Protein AF-0000000071206004 (afdb_homodimer)

Foldseek 3Di:
DLPAPPQLAEEAEDAQQCCVVCLLVVLVVVLVQLLDPVCLSSLHEYEYEQEPPVDPNGDDQVRSQVSSLQSNQVVQVVVQVVVVVPDDPPPRSGGFDPPDRGHQVRSPPRHYYYDYWYQPQPDPGDTGCVVVVVVVVVSD/DLPAPPQLAEEAEDAQQCCVVCLLVVLVVVLVQLLDPVCLSSLHEYEYEQEPPVDPNGDDQVVSQVSSLQSNQVVQVVVQVVVVVPDDDPPRSGGFDPPDRGHQVRSPPRHYYYDYWYQVAPPPGDTGCVVVVVVVVVSD

Secondary structure (DSSP, 8-state):
-----SEEEEEEEEETTTHHHHHHHHHHHHHHHHT-HHHHHHT--EEEEEE-TTSTTPPPHHHHHHHHHHHHHHHHHHHHHHHHHS-S-------S-TTS---GGGGTTS-EEEEE-BSS--TT---B-HHHHHHHHHH-/-----SEEEEEEEEETTTHHHHHHHHHHHHHHHHT-HHHHHHT--EEEEEE-TTSTTPPPHHHHHHHHHHHHHHHHHHHHHHHHHS-S-------S-TTS---GGGGTTS-EEEEE-BSS--TTS--B-HHHHHHHHHH-

Organism: Exaiptasia diaphana (NCBI:txid2652724)

InterPro domains:
  IPR019009 Signal recognition particle receptor, beta subunit [PF09439] (4-108)
  IPR027417 P-loop containing nucleoside triphosphate hydrolase [G3DSA:3.40.50.300] (2-140)
  IPR027417 P-loop containing nucleoside triphosphate hydrolase [SSF52540] (8-136)

Sequence (280 aa):
MITRLALTAVIFVVDSVNFPREIKDVAEQMYDILISKTITQAAVPILVACNKQDMTTAKSARVIKTQLEKEINTQRITRSAALQGTDGSSSDVFVGKKGKDFEFSHVNPVKVEFVECSCKGESEDRPDVKAVLDWLERIDMITRLALTAVIFVVDSVNFPREIKDVAEQMYDILISKTITQAAVPILVACNKQDMTTAKSARVIKTQLEKEINTQRITRSAALQGTDGSSSDVFVGKKGKDFEFSHVNPVKVEFVECSCKGESEDRPDVKAVLDWLERID

Nearest PDB structures (foldseek):
  2fh5-assembly1_B  TM=9.181E-01  e=6.477E-12  Mus musculus
  6frk-assembly1_v  TM=9.256E-01  e=1.140E-10  Oryctolagus cuniculus
  7obq-assembly1_v  TM=7.994E-01  e=4.884E-11  Oryctolagus cuniculus
  5ck5-assembly1_A  TM=7.843E-01  e=1.271E-06  Thermochaetoides thermophila DSM 1495
  6vbv-assembly1_3  TM=7.474E-01  e=6.923E-03  Bos taurus

Solvent-accessible surface area (backbone atoms only — not comparable to full-atom values): 15136 Å² total; per-residue (Å²): 125,83,65,68,54,16,48,51,30,40,34,40,32,30,34,22,62,51,27,82,83,27,45,65,62,45,27,50,55,50,50,57,52,62,56,32,60,70,40,48,76,42,35,37,35,36,38,39,38,28,23,45,58,79,43,87,74,28,53,49,43,69,55,50,51,52,52,41,28,55,47,38,40,52,47,53,54,55,53,51,51,55,49,66,72,42,81,89,75,68,79,76,82,70,77,48,49,87,97,51,83,47,45,69,79,47,42,63,72,25,47,72,48,71,37,60,23,16,55,58,33,51,97,93,41,70,58,40,52,62,56,59,50,56,50,47,36,66,71,100,126,83,66,68,51,17,49,52,29,39,35,40,32,29,33,22,61,50,27,85,84,26,46,66,62,46,28,51,55,50,50,59,52,63,56,32,61,70,40,47,75,42,34,38,34,35,38,39,38,29,24,44,58,78,42,89,72,30,52,51,44,68,55,51,50,53,52,41,28,54,45,38,42,51,48,52,54,56,51,51,52,55,48,66,72,42,84,90,76,68,80,76,83,70,76,47,50,88,98,49,83,46,44,70,79,47,42,65,72,24,46,70,46,72,36,60,24,16,55,65,23,52,99,91,41,70,58,40,51,60,55,58,52,55,49,48,39,66,72,99

pLDDT: mean 87.01, std 15.09, range [31.48, 98.75]

Radius of gyration: 18.73 Å; Cα contacts (8 Å, |Δi|>4): 480; chains: 2; bounding box: 59×44×47 Å

Structure (mmCIF, N/CA/C/O backbone):
data_AF-0000000071206004-model_v1
#
loop_
_entity.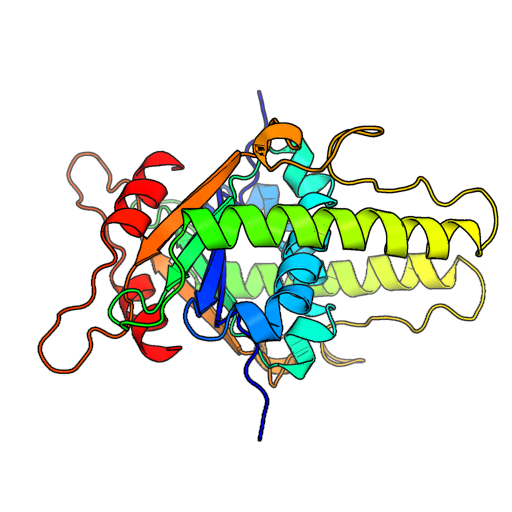id
_entity.type
_entity.pdbx_description
1 polymer 'Signal recognition particle receptor subunit beta'
#
loop_
_atom_site.group_PDB
_atom_site.id
_atom_site.type_symbol
_atom_site.label_atom_id
_atom_site.label_alt_id
_atom_site.label_comp_id
_atom_site.label_asym_id
_atom_site.label_entity_id
_atom_site.label_seq_id
_atom_site.pdbx_PDB_ins_code
_atom_site.Cartn_x
_atom_site.Cartn_y
_atom_site.Cartn_z
_atom_site.occupancy
_atom_site.B_iso_or_equiv
_atom_site.auth_seq_id
_atom_site.auth_comp_id
_atom_site.auth_asym_id
_atom_site.auth_atom_id
_atom_site.pdbx_PDB_model_num
ATOM 1 N N . MET A 1 1 ? 9.773 1.823 23.594 1 31.48 1 MET A N 1
ATOM 2 C CA . MET A 1 1 ? 8.609 2.588 23.156 1 31.48 1 MET A CA 1
ATOM 3 C C . MET A 1 1 ? 8.438 2.494 21.641 1 31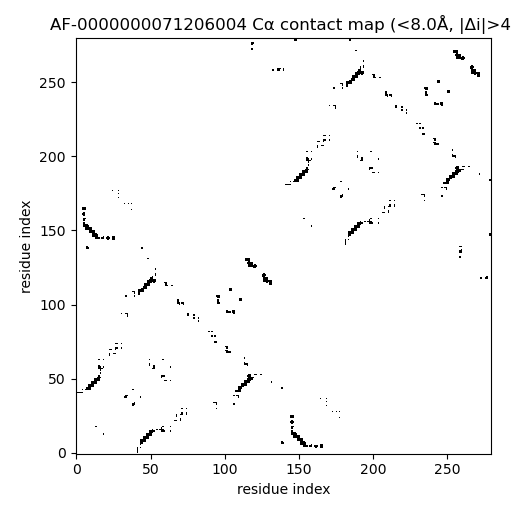.48 1 MET A C 1
ATOM 5 O O . MET A 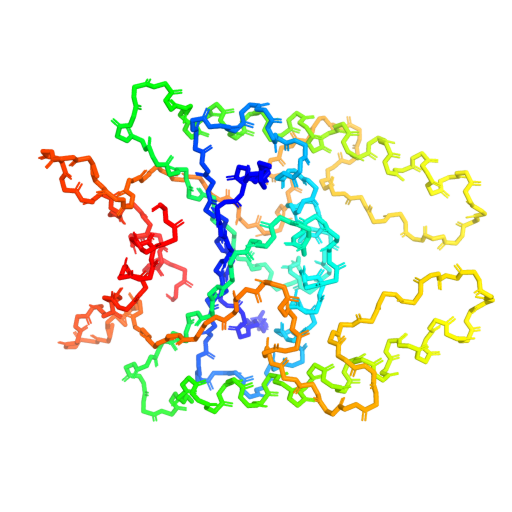1 1 ? 9.336 2.875 20.891 1 31.48 1 MET A O 1
ATOM 9 N N . ILE A 1 2 ? 8.055 1.359 21.094 1 45.75 2 ILE A N 1
ATOM 10 C CA . ILE A 1 2 ? 8.094 1.012 19.672 1 45.75 2 ILE A CA 1
ATOM 11 C C . ILE A 1 2 ? 7.531 2.162 18.844 1 45.75 2 ILE A C 1
ATOM 13 O O . ILE A 1 2 ? 6.379 2.562 19.031 1 45.75 2 ILE A O 1
ATOM 17 N N . THR A 1 3 ? 8.508 3.107 18.562 1 54.25 3 THR A N 1
ATOM 18 C CA . THR A 1 3 ? 8.141 4.328 17.859 1 54.25 3 THR A CA 1
ATOM 19 C C . THR A 1 3 ? 7.277 4.012 16.641 1 54.25 3 THR A C 1
ATOM 21 O O . THR A 1 3 ? 7.645 3.166 15.82 1 54.25 3 THR A O 1
ATOM 24 N N . ARG A 1 4 ? 6.004 4.105 16.812 1 65.75 4 ARG A N 1
ATOM 25 C CA . ARG A 1 4 ? 5.078 3.852 15.711 1 65.75 4 ARG A CA 1
ATOM 26 C C . ARG A 1 4 ? 5.27 4.867 14.586 1 65.75 4 ARG A C 1
ATOM 28 O O . ARG A 1 4 ? 5.387 6.066 14.844 1 65.75 4 ARG A O 1
ATOM 35 N N . LEU A 1 5 ? 5.723 4.434 13.469 1 82.31 5 LEU A N 1
ATOM 36 C CA . LEU A 1 5 ? 5.797 5.25 12.258 1 82.31 5 LEU A CA 1
ATOM 37 C C . LEU A 1 5 ? 4.461 5.93 11.977 1 82.31 5 LEU A C 1
ATOM 39 O O . LEU A 1 5 ? 3.418 5.484 12.461 1 82.31 5 LEU A O 1
ATOM 43 N N . ALA A 1 6 ? 4.566 7.094 11.477 1 91 6 ALA A N 1
ATOM 44 C CA . ALA A 1 6 ? 3.346 7.766 11.039 1 91 6 ALA A CA 1
ATOM 45 C C . ALA A 1 6 ? 2.615 6.949 9.977 1 91 6 ALA A C 1
ATOM 47 O O . ALA A 1 6 ? 1.411 7.117 9.773 1 91 6 ALA A O 1
ATOM 48 N N . LEU A 1 7 ? 3.377 6.164 9.266 1 93.56 7 LEU A N 1
ATOM 49 C CA . LEU A 1 7 ? 2.707 5.227 8.375 1 93.56 7 LEU A CA 1
ATOM 50 C C . LEU A 1 7 ? 1.97 4.152 9.164 1 93.56 7 LEU A C 1
ATOM 52 O O . LEU A 1 7 ? 2.586 3.205 9.664 1 93.56 7 LEU A O 1
ATOM 56 N N . THR A 1 8 ? 0.673 4.293 9.211 1 93.62 8 THR A N 1
ATOM 57 C CA . THR A 1 8 ? -0.154 3.443 10.062 1 93.62 8 THR A CA 1
ATOM 58 C C . THR A 1 8 ? -0.339 2.064 9.438 1 93.62 8 THR A C 1
ATOM 60 O O . THR A 1 8 ? -0.371 1.055 10.141 1 93.62 8 THR A O 1
ATOM 63 N N . ALA A 1 9 ? -0.481 2.037 8.125 1 96.5 9 ALA A N 1
ATOM 64 C CA . ALA A 1 9 ? -0.709 0.771 7.438 1 96.5 9 ALA A CA 1
ATOM 65 C C . ALA A 1 9 ? -0.546 0.93 5.93 1 96.5 9 ALA A C 1
ATOM 67 O O . ALA A 1 9 ? -0.552 2.049 5.414 1 96.5 9 ALA A O 1
ATOM 68 N N . VAL A 1 10 ? -0.369 -0.16 5.242 1 97.12 10 VAL A N 1
ATOM 69 C CA . VAL A 1 10 ? -0.403 -0.244 3.787 1 97.12 10 VAL A CA 1
ATOM 70 C C . VAL A 1 10 ? -1.471 -1.245 3.352 1 97.12 10 VAL A C 1
ATOM 72 O O . VAL A 1 10 ? -1.594 -2.324 3.938 1 97.12 10 VAL A O 1
ATOM 75 N N . ILE A 1 11 ? -2.221 -0.872 2.352 1 98 11 ILE A N 1
ATOM 76 C CA . ILE A 1 11 ? -3.25 -1.763 1.825 1 98 11 ILE A CA 1
ATOM 77 C C . ILE A 1 11 ? -3.004 -2.016 0.34 1 98 11 ILE A C 1
ATOM 79 O O . ILE A 1 11 ? -2.863 -1.073 -0.442 1 98 11 ILE A O 1
ATOM 83 N N . PHE A 1 12 ? -2.939 -3.236 -0.057 1 97.88 12 PHE A N 1
ATOM 84 C CA . PHE A 1 12 ? -2.949 -3.658 -1.453 1 97.88 12 PHE A CA 1
ATOM 85 C C . PHE A 1 12 ? -4.348 -4.082 -1.881 1 97.88 12 PHE A C 1
ATOM 87 O O . PHE A 1 12 ? -4.918 -5.023 -1.323 1 97.88 12 PHE A O 1
ATOM 94 N N . VAL A 1 13 ? -4.875 -3.373 -2.809 1 97.38 13 VAL A N 1
ATOM 95 C CA . VAL A 1 13 ? -6.152 -3.779 -3.385 1 97.38 13 VAL A CA 1
ATOM 96 C C . VAL A 1 13 ? -5.91 -4.629 -4.629 1 97.38 13 VAL A C 1
ATOM 98 O O . VAL A 1 13 ? -5.34 -4.152 -5.613 1 97.38 13 VAL A O 1
ATOM 101 N N . VAL A 1 14 ? -6.367 -5.824 -4.613 1 97.44 14 VAL A N 1
ATOM 102 C CA . VAL A 1 14 ? -6.039 -6.758 -5.684 1 97.44 14 VAL A CA 1
ATOM 103 C C . VAL A 1 14 ? -7.312 -7.18 -6.41 1 97.44 14 VAL A C 1
ATOM 105 O O . VAL A 1 14 ? -8.344 -7.414 -5.777 1 97.44 14 VAL A O 1
ATOM 108 N N . ASP A 1 15 ? -7.242 -7.273 -7.684 1 96.12 15 ASP A N 1
ATOM 109 C CA . ASP A 1 15 ? -8.297 -7.824 -8.523 1 96.12 15 ASP A CA 1
ATOM 110 C C . ASP A 1 15 ? -8.312 -9.352 -8.461 1 96.12 15 ASP A C 1
ATOM 112 O O . ASP A 1 15 ? -7.496 -10.016 -9.102 1 96.12 15 ASP A O 1
ATOM 116 N N . SER A 1 16 ? -9.242 -9.867 -7.742 1 96.69 16 SER A N 1
ATOM 117 C CA . SER A 1 16 ? -9.258 -11.297 -7.477 1 96.69 16 SER A CA 1
ATOM 118 C C . SER A 1 16 ? -9.586 -12.094 -8.734 1 96.69 16 SER A C 1
ATOM 120 O O . SER A 1 16 ? -9.375 -13.305 -8.789 1 96.69 16 SER A O 1
ATOM 122 N N . VAL A 1 17 ? -10.172 -11.484 -9.734 1 94.94 17 VAL A N 1
ATOM 123 C CA . VAL A 1 17 ? -10.562 -12.156 -10.969 1 94.94 17 VAL A CA 1
ATOM 124 C C . VAL A 1 17 ? -9.352 -12.32 -11.883 1 94.94 17 VAL A C 1
ATOM 126 O O . VAL A 1 17 ? -9.102 -13.406 -12.414 1 94.94 17 VAL A O 1
ATOM 129 N N . ASN A 1 18 ? -8.508 -11.336 -11.977 1 94 18 ASN A N 1
ATOM 130 C CA . ASN A 1 18 ? -7.367 -11.336 -12.883 1 94 18 ASN A CA 1
ATOM 131 C C . ASN A 1 18 ? -6.074 -11.695 -12.156 1 94 18 ASN A C 1
ATOM 133 O O . ASN A 1 18 ? -5.012 -11.789 -12.773 1 94 18 ASN A O 1
ATOM 137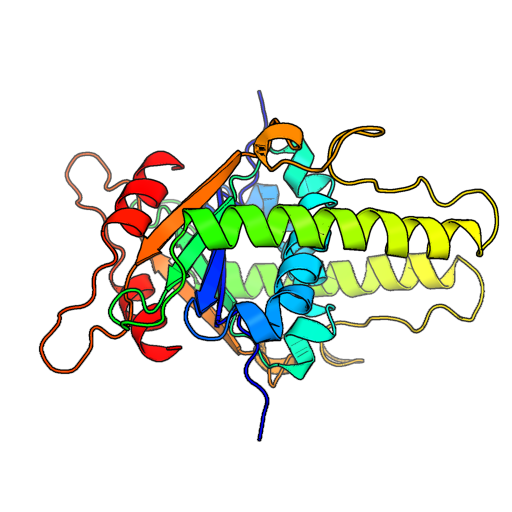 N N . PHE A 1 19 ? -6.125 -12.047 -10.961 1 95.5 19 PHE A N 1
ATOM 138 C CA . PHE A 1 19 ? -4.988 -12.281 -10.07 1 95.5 19 PHE A CA 1
ATOM 139 C C . PHE A 1 19 ? -4.086 -13.375 -10.633 1 95.5 19 PHE A C 1
ATOM 141 O O . PHE A 1 19 ? -2.865 -13.203 -10.688 1 95.5 19 PHE A O 1
ATOM 148 N N . PRO A 1 20 ? -4.617 -14.43 -11.133 1 92.88 20 PRO A N 1
ATOM 149 C CA . PRO A 1 20 ? -3.742 -15.516 -11.594 1 92.88 20 PRO A CA 1
ATOM 150 C C . PRO A 1 20 ? -2.828 -15.086 -12.742 1 92.88 20 PRO A C 1
ATOM 152 O O . PRO A 1 20 ? -1.699 -15.57 -12.844 1 92.88 20 PRO A O 1
ATOM 155 N N . ARG A 1 21 ? -3.213 -14.219 -13.484 1 91.31 21 ARG A N 1
ATOM 156 C CA . ARG A 1 21 ? -2.447 -13.797 -14.648 1 91.31 21 ARG A CA 1
ATOM 157 C C . ARG A 1 21 ? -1.341 -12.828 -14.258 1 91.31 21 ARG A C 1
ATOM 159 O O . ARG A 1 21 ? -0.35 -12.68 -14.977 1 91.31 21 ARG A O 1
ATOM 166 N N . GLU A 1 22 ? -1.521 -12.242 -13.102 1 92.75 22 GLU A N 1
ATOM 167 C CA . GLU A 1 22 ? -0.626 -11.141 -12.773 1 92.75 22 GLU A CA 1
ATOM 168 C C . GLU A 1 22 ? -0.008 -11.32 -11.391 1 92.75 22 GLU A C 1
ATOM 170 O O . GLU A 1 22 ? 0.403 -10.352 -10.75 1 92.75 22 GLU A O 1
ATOM 175 N N . ILE A 1 23 ? 0.027 -12.477 -10.93 1 95.06 23 ILE A N 1
ATOM 176 C CA . ILE A 1 23 ? 0.468 -12.805 -9.578 1 95.06 23 ILE A CA 1
ATOM 177 C C . ILE A 1 23 ? 1.929 -12.398 -9.398 1 95.06 23 ILE A C 1
ATOM 179 O O . ILE A 1 23 ? 2.324 -11.938 -8.328 1 95.06 23 ILE A O 1
ATOM 183 N N . LYS A 1 24 ? 2.738 -12.539 -10.422 1 93.19 24 LYS A N 1
ATOM 184 C CA . LYS A 1 24 ? 4.16 -12.219 -10.328 1 93.19 24 LYS A CA 1
ATOM 185 C C . LYS A 1 24 ? 4.375 -10.75 -10 1 93.19 24 LYS A C 1
ATOM 187 O O . LYS A 1 24 ? 5.176 -10.414 -9.125 1 93.19 24 LYS A O 1
ATOM 192 N N . ASP A 1 25 ? 3.654 -9.961 -10.641 1 92.38 25 ASP A N 1
ATOM 193 C CA . ASP A 1 25 ? 3.793 -8.516 -10.445 1 92.38 25 ASP A CA 1
ATOM 194 C C . ASP A 1 25 ? 3.373 -8.109 -9.039 1 92.38 25 ASP A C 1
ATOM 196 O O . ASP A 1 25 ? 4.039 -7.297 -8.398 1 92.38 25 ASP A O 1
ATOM 200 N N . VAL A 1 26 ? 2.24 -8.664 -8.531 1 94.81 26 VAL A N 1
ATOM 201 C CA . VAL A 1 26 ? 1.763 -8.359 -7.188 1 94.81 26 VAL A CA 1
ATOM 202 C C . VAL A 1 26 ? 2.783 -8.836 -6.156 1 94.81 26 VAL A C 1
ATOM 204 O O . VAL A 1 26 ? 3.111 -8.109 -5.219 1 94.81 26 VAL A O 1
ATOM 207 N N . ALA A 1 27 ? 3.324 -10.023 -6.387 1 95.06 27 ALA A N 1
ATOM 208 C CA . ALA A 1 27 ? 4.316 -10.594 -5.48 1 95.06 27 ALA A CA 1
ATOM 209 C C . ALA A 1 27 ? 5.578 -9.727 -5.434 1 95.06 27 ALA A C 1
ATOM 211 O O . ALA A 1 27 ? 6.172 -9.547 -4.371 1 95.06 27 ALA A O 1
ATOM 212 N N . GLU A 1 28 ? 5.949 -9.211 -6.523 1 91.31 28 GLU A N 1
ATOM 213 C CA . GLU A 1 28 ? 7.125 -8.352 -6.602 1 91.31 28 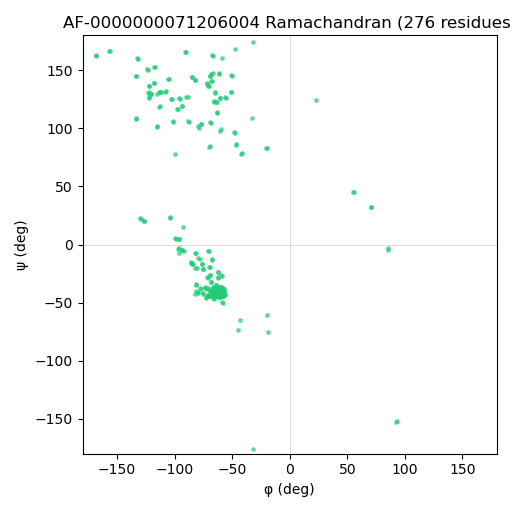GLU A CA 1
ATOM 214 C C . GLU A 1 28 ? 6.938 -7.09 -5.766 1 91.31 28 GLU A C 1
ATOM 216 O O . GLU A 1 28 ? 7.84 -6.691 -5.023 1 91.31 28 GLU A O 1
ATOM 221 N N . GLN A 1 29 ? 5.793 -6.527 -5.895 1 91.94 29 GLN A N 1
ATOM 222 C CA . GLN A 1 29 ? 5.516 -5.316 -5.129 1 91.94 29 GLN A CA 1
ATOM 223 C C . GLN A 1 29 ? 5.461 -5.613 -3.635 1 91.94 29 GLN A C 1
ATOM 225 O O . GLN A 1 29 ? 5.957 -4.828 -2.822 1 91.94 29 GLN A O 1
ATOM 230 N N . MET A 1 30 ? 4.883 -6.707 -3.311 1 93.56 30 MET A N 1
ATOM 231 C CA . MET A 1 30 ? 4.809 -7.102 -1.907 1 93.56 30 MET A CA 1
ATOM 232 C C . MET A 1 30 ? 6.195 -7.414 -1.354 1 93.56 30 MET A C 1
ATOM 234 O O . MET A 1 30 ? 6.516 -7.039 -0.226 1 93.56 30 MET A O 1
ATOM 238 N N . TYR A 1 31 ? 7 -8.078 -2.178 1 91.31 31 TYR A N 1
ATOM 239 C CA . TYR A 1 31 ? 8.375 -8.375 -1.785 1 91.31 31 TYR A CA 1
ATOM 240 C C . TYR A 1 31 ? 9.133 -7.094 -1.464 1 91.31 31 TYR A C 1
ATOM 242 O O . TYR A 1 31 ? 9.812 -7.008 -0.438 1 91.31 31 TYR A O 1
ATOM 250 N N . ASP A 1 32 ? 8.984 -6.133 -2.252 1 89.5 32 ASP A N 1
ATOM 251 C CA . ASP A 1 32 ? 9.688 -4.863 -2.1 1 89.5 32 ASP A CA 1
ATOM 252 C C . ASP A 1 32 ? 9.297 -4.172 -0.796 1 89.5 32 ASP A C 1
ATOM 254 O O . ASP A 1 32 ? 10.133 -3.539 -0.148 1 89.5 32 ASP A O 1
ATOM 258 N N . ILE A 1 33 ? 8.039 -4.262 -0.443 1 90.25 33 ILE A N 1
ATOM 259 C CA . ILE A 1 33 ? 7.578 -3.623 0.786 1 90.25 33 ILE A CA 1
ATOM 260 C C . ILE A 1 33 ? 8.078 -4.414 1.995 1 90.25 33 ILE A C 1
ATOM 262 O O . ILE A 1 33 ? 8.484 -3.826 3 1 90.25 33 ILE A O 1
ATOM 266 N N . LEU A 1 34 ? 8.102 -5.668 1.859 1 91.19 34 LEU A N 1
ATOM 267 C CA . LEU A 1 34 ? 8.422 -6.531 2.99 1 91.19 34 LEU A CA 1
ATOM 268 C C . LEU A 1 34 ? 9.922 -6.504 3.287 1 91.19 34 LEU A C 1
ATOM 270 O O . LEU A 1 34 ? 10.344 -6.836 4.398 1 91.19 34 LEU A O 1
ATOM 274 N N . ILE A 1 35 ? 10.719 -6.125 2.328 1 86.25 35 ILE A N 1
ATOM 275 C CA . ILE A 1 35 ? 12.156 -6.102 2.559 1 86.25 35 ILE A CA 1
ATOM 276 C C . ILE A 1 35 ? 12.555 -4.773 3.193 1 86.25 35 ILE A C 1
ATOM 278 O O . ILE A 1 35 ? 13.68 -4.621 3.67 1 86.25 35 ILE A O 1
ATOM 282 N N . SER A 1 36 ? 11.68 -3.84 3.127 1 85.62 36 SER A N 1
ATOM 283 C CA . SER A 1 36 ? 11.969 -2.52 3.676 1 85.62 36 SER A CA 1
ATOM 284 C C . SER A 1 36 ? 12.25 -2.594 5.176 1 85.62 36 SER A C 1
ATOM 286 O O . SER A 1 36 ? 11.391 -3.031 5.949 1 85.62 36 SER A O 1
ATOM 288 N N . LYS A 1 37 ? 13.344 -2.084 5.574 1 84 37 LYS A N 1
ATOM 289 C CA . LYS A 1 37 ? 13.719 -2.094 6.988 1 84 37 LYS A CA 1
ATOM 290 C C . LYS A 1 37 ? 12.789 -1.208 7.809 1 84 37 LYS A C 1
ATOM 292 O O . LYS A 1 37 ? 12.461 -1.535 8.953 1 84 37 LYS A O 1
ATOM 297 N N . THR A 1 38 ? 12.438 -0.171 7.188 1 87 38 THR A N 1
ATOM 298 C CA . THR A 1 38 ? 11.547 0.757 7.867 1 87 38 THR A CA 1
ATOM 299 C C . THR A 1 38 ? 10.219 0.083 8.203 1 87 38 THR A C 1
ATOM 301 O O . THR A 1 38 ? 9.719 0.207 9.32 1 87 38 THR A O 1
ATOM 304 N N . ILE A 1 39 ? 9.688 -0.713 7.297 1 89.94 39 ILE A N 1
ATOM 305 C CA . ILE A 1 39 ? 8.422 -1.411 7.473 1 89.94 39 ILE A CA 1
ATOM 306 C C . ILE A 1 39 ? 8.57 -2.496 8.531 1 89.94 39 ILE A C 1
ATOM 308 O O . ILE A 1 39 ? 7.719 -2.631 9.414 1 89.94 39 ILE A O 1
ATOM 312 N N . THR A 1 40 ? 9.648 -3.195 8.453 1 89.12 40 THR A N 1
ATOM 313 C CA . THR A 1 40 ? 9.859 -4.328 9.352 1 89.12 40 THR A CA 1
ATOM 314 C C . THR A 1 40 ? 10.125 -3.852 10.773 1 89.12 40 THR A C 1
ATOM 316 O O . THR A 1 40 ? 9.586 -4.406 11.734 1 89.12 40 THR A O 1
ATOM 319 N N . GLN A 1 41 ? 10.938 -2.844 10.914 1 87.94 41 GLN A N 1
ATOM 320 C CA . GLN A 1 41 ? 11.32 -2.363 12.234 1 87.94 41 GLN A CA 1
ATOM 321 C C . GLN A 1 41 ? 10.133 -1.71 12.945 1 87.94 41 GLN A C 1
ATOM 323 O O . GLN A 1 41 ? 9.984 -1.843 14.164 1 87.94 41 GLN A O 1
ATOM 328 N N . ALA A 1 42 ? 9.273 -1.113 12.211 1 89.75 42 ALA A N 1
ATOM 329 C CA . ALA A 1 42 ? 8.125 -0.428 12.805 1 89.75 42 ALA A CA 1
ATOM 330 C C . ALA A 1 42 ? 6.906 -1.345 12.859 1 89.75 42 ALA A C 1
ATOM 332 O O . ALA A 1 42 ? 5.855 -0.96 13.383 1 89.75 42 ALA A O 1
ATOM 333 N N . ALA A 1 43 ? 7.012 -2.523 12.305 1 92.94 43 ALA A N 1
ATOM 334 C CA . ALA A 1 43 ? 5.934 -3.51 12.289 1 92.94 43 ALA A CA 1
ATOM 335 C C . ALA A 1 43 ? 4.664 -2.926 11.672 1 92.94 43 ALA A C 1
ATOM 337 O O . ALA A 1 43 ? 3.582 -3.027 12.258 1 92.94 43 ALA A O 1
ATOM 338 N N . VAL A 1 44 ? 4.812 -2.244 10.57 1 94.62 44 VAL A N 1
ATOM 339 C CA . VAL A 1 44 ? 3.668 -1.649 9.891 1 94.62 44 VAL A CA 1
ATOM 340 C C . VAL A 1 44 ? 2.744 -2.75 9.367 1 94.62 44 VAL A C 1
ATOM 342 O O . VAL A 1 44 ? 3.17 -3.611 8.594 1 94.62 44 VAL A O 1
ATOM 345 N N . PRO A 1 45 ? 1.513 -2.723 9.758 1 96.75 45 PRO A N 1
ATOM 346 C CA . PRO A 1 45 ? 0.585 -3.75 9.281 1 96.75 45 PRO A CA 1
ATOM 347 C C . PRO A 1 45 ? 0.262 -3.609 7.797 1 96.75 45 PRO A C 1
ATOM 349 O O . PRO A 1 45 ? 0.15 -2.488 7.289 1 96.75 45 PRO A O 1
ATOM 352 N N . ILE A 1 46 ? 0.077 -4.734 7.109 1 97.62 46 ILE A N 1
ATOM 353 C CA . ILE A 1 46 ? -0.249 -4.77 5.688 1 97.62 46 ILE A CA 1
ATOM 354 C C . ILE A 1 46 ? -1.557 -5.531 5.477 1 97.62 46 ILE A C 1
ATOM 356 O O . ILE A 1 46 ? -1.771 -6.586 6.078 1 97.62 46 ILE A O 1
ATOM 360 N N . LEU A 1 47 ? -2.451 -4.953 4.746 1 98.38 47 LEU A N 1
ATOM 361 C CA . LEU A 1 47 ? -3.699 -5.613 4.383 1 98.38 47 LEU A CA 1
ATOM 362 C C . LEU A 1 47 ? -3.748 -5.898 2.885 1 98.38 47 LEU A C 1
ATOM 364 O O . LEU A 1 47 ? -3.389 -5.039 2.074 1 98.38 47 LEU A O 1
ATOM 368 N N . VAL A 1 48 ? -4.07 -7.062 2.512 1 98.62 48 VAL A N 1
ATOM 369 C CA . VAL A 1 48 ? -4.414 -7.398 1.134 1 98.62 48 VAL A CA 1
ATOM 370 C C . VAL A 1 48 ? -5.93 -7.496 0.989 1 98.62 48 VAL A C 1
ATOM 372 O O . VAL A 1 48 ? -6.551 -8.422 1.511 1 98.62 48 VAL A O 1
ATOM 375 N N . ALA A 1 49 ? -6.516 -6.484 0.366 1 98.19 49 ALA A N 1
ATOM 376 C CA . ALA A 1 49 ? -7.945 -6.473 0.084 1 98.19 49 ALA A CA 1
ATOM 377 C C . ALA A 1 49 ? -8.25 -7.164 -1.243 1 98.19 49 ALA A C 1
ATOM 379 O O . ALA A 1 49 ? -7.961 -6.621 -2.312 1 98.19 49 ALA A O 1
ATOM 380 N N . CYS A 1 50 ? -8.773 -8.328 -1.162 1 98.12 50 CYS A N 1
ATOM 381 C CA . CYS A 1 50 ? -9.141 -9.094 -2.35 1 98.12 50 CYS A CA 1
ATOM 382 C C . CYS A 1 50 ? -10.461 -8.609 -2.924 1 98.12 50 CYS A C 1
ATOM 384 O O . CYS A 1 50 ? -11.531 -9.016 -2.465 1 98.12 50 CYS A O 1
ATOM 386 N N . ASN A 1 51 ? -10.359 -7.832 -3.945 1 96.25 51 ASN A N 1
ATOM 387 C CA . ASN A 1 51 ? -11.5 -7.105 -4.5 1 96.25 51 ASN A CA 1
ATOM 388 C C . ASN A 1 51 ? -12.219 -7.922 -5.57 1 96.25 51 ASN A C 1
ATOM 390 O O . ASN A 1 51 ? -11.727 -8.969 -6 1 96.25 51 ASN A O 1
ATOM 394 N N . LYS A 1 52 ? -13.406 -7.52 -5.938 1 95.19 52 LYS A N 1
ATOM 395 C CA . LYS A 1 52 ? -14.281 -8.07 -6.969 1 95.19 52 LYS A CA 1
ATOM 396 C C . LYS A 1 52 ? -14.844 -9.422 -6.547 1 95.19 52 LYS A C 1
ATOM 398 O O . LYS A 1 52 ? -15.008 -10.32 -7.379 1 95.19 52 LYS A O 1
ATOM 403 N N . GLN A 1 53 ? -15.039 -9.562 -5.266 1 94.81 53 GLN A N 1
ATOM 404 C CA . GLN A 1 53 ? -15.547 -10.828 -4.73 1 94.81 53 GLN A CA 1
ATOM 405 C C . GLN A 1 53 ? -17.016 -11.031 -5.102 1 94.81 53 GLN A C 1
ATOM 407 O O . GLN A 1 53 ? -17.578 -12.102 -4.871 1 94.81 53 GLN A O 1
ATOM 412 N N . ASP A 1 54 ? -17.578 -10.023 -5.711 1 92.81 54 ASP A N 1
ATOM 413 C CA . ASP A 1 54 ? -18.938 -10.148 -6.242 1 92.81 54 ASP A CA 1
ATOM 414 C C . ASP A 1 54 ? -18.938 -10.961 -7.539 1 92.81 54 ASP A C 1
ATOM 416 O O . ASP A 1 54 ? -19.984 -11.406 -7.992 1 92.81 54 ASP A O 1
ATOM 420 N N . MET A 1 55 ? -17.766 -11.102 -8.125 1 93 55 MET A N 1
ATOM 421 C CA . MET A 1 55 ? -17.641 -11.852 -9.367 1 93 55 MET A CA 1
ATOM 422 C C . MET A 1 55 ? -17.484 -13.344 -9.094 1 93 55 MET A C 1
ATOM 424 O O . MET A 1 55 ? -16.781 -13.742 -8.164 1 93 55 MET A O 1
ATOM 428 N N . THR A 1 56 ? -18.016 -14.156 -9.891 1 94.06 56 THR A N 1
ATOM 429 C CA . THR A 1 56 ? -18.094 -15.594 -9.672 1 94.06 56 THR A CA 1
ATOM 430 C C . THR A 1 56 ? -16.703 -16.234 -9.844 1 94.06 56 THR A C 1
ATOM 432 O O . THR A 1 56 ? -16.406 -17.234 -9.195 1 94.06 56 THR A O 1
ATOM 435 N N . THR A 1 57 ? -15.828 -15.734 -10.594 1 95.25 57 THR A N 1
ATOM 436 C CA . THR A 1 57 ? -14.531 -16.344 -10.883 1 95.25 57 THR A CA 1
ATOM 437 C C . THR A 1 57 ? -13.453 -15.773 -9.961 1 95.25 57 THR A C 1
ATOM 439 O O . THR A 1 57 ? -12.273 -16.125 -10.086 1 95.25 57 THR A O 1
ATOM 442 N N . ALA A 1 58 ? -13.93 -14.938 -9.047 1 96.25 58 ALA A N 1
ATOM 443 C CA . ALA A 1 58 ? -12.977 -14.328 -8.125 1 96.25 58 ALA A CA 1
ATOM 444 C C . ALA A 1 58 ? -12.32 -15.375 -7.23 1 96.25 58 ALA A C 1
ATOM 446 O O . ALA A 1 58 ? -13.008 -16.234 -6.672 1 96.25 58 ALA A O 1
ATOM 447 N N . LYS A 1 59 ? -10.984 -15.312 -7.156 1 97.69 59 LYS A N 1
ATOM 448 C CA . LYS A 1 59 ? -10.273 -16.188 -6.223 1 97.69 59 LYS A CA 1
ATOM 449 C C . LYS A 1 59 ? -10.492 -15.742 -4.781 1 97.69 59 LYS A C 1
ATOM 451 O O . LYS A 1 59 ? -10.547 -14.539 -4.492 1 97.69 59 LYS A O 1
ATOM 456 N N . SER A 1 60 ? -10.695 -16.672 -3.902 1 98 60 SER A N 1
ATOM 457 C CA . SER A 1 60 ? -10.883 -16.375 -2.488 1 98 60 SER A CA 1
ATOM 458 C C . SER A 1 60 ? -9.602 -15.82 -1.865 1 98 60 SER A C 1
ATOM 460 O O . SER A 1 60 ? -8.516 -16.016 -2.402 1 98 60 SER A O 1
ATOM 462 N N . ALA A 1 61 ? -9.742 -15.195 -0.74 1 98.38 61 ALA A N 1
ATOM 463 C CA . ALA A 1 61 ? -8.594 -14.664 -0.007 1 98.38 61 ALA A CA 1
ATOM 464 C C . ALA A 1 61 ? -7.602 -15.773 0.344 1 98.38 61 ALA A C 1
ATOM 466 O O . ALA A 1 61 ? -6.387 -15.562 0.293 1 98.38 61 ALA A O 1
ATOM 467 N N . ARG A 1 62 ? -8.156 -16.891 0.708 1 98.31 62 ARG A N 1
ATOM 468 C CA . ARG A 1 62 ? -7.305 -18.016 1.07 1 98.31 62 ARG A CA 1
ATOM 469 C C . ARG A 1 62 ? -6.426 -18.438 -0.104 1 98.31 62 ARG A C 1
ATOM 471 O O . ARG A 1 62 ? -5.227 -18.672 0.063 1 98.31 62 ARG A O 1
ATOM 478 N N . VAL A 1 63 ? -7.008 -18.531 -1.239 1 98.31 63 VAL A N 1
ATOM 479 C CA . VAL A 1 63 ? -6.301 -18.938 -2.445 1 98.31 63 VAL A CA 1
ATOM 480 C C . VAL A 1 63 ? -5.266 -17.891 -2.826 1 98.31 63 VAL A C 1
ATOM 482 O O . VAL A 1 63 ? -4.129 -18.219 -3.17 1 98.31 63 VAL A O 1
ATOM 485 N N . ILE A 1 64 ? -5.633 -16.641 -2.799 1 98.44 64 ILE A N 1
ATOM 486 C CA . ILE A 1 64 ? -4.734 -15.547 -3.131 1 98.44 64 ILE A CA 1
ATOM 487 C C . ILE A 1 64 ? -3.527 -15.562 -2.193 1 98.44 64 ILE A C 1
ATOM 489 O O . ILE A 1 64 ? -2.385 -15.43 -2.639 1 98.44 64 ILE A O 1
ATOM 493 N N . LYS A 1 65 ? -3.793 -15.781 -0.897 1 98.44 65 LYS A N 1
ATOM 494 C CA . LYS A 1 65 ? -2.715 -15.859 0.083 1 98.44 65 LYS A CA 1
ATOM 495 C C . LYS A 1 65 ? -1.735 -16.984 -0.27 1 98.44 65 LYS A C 1
ATOM 497 O O . LYS A 1 65 ? -0.526 -16.75 -0.344 1 98.44 65 LYS A O 1
ATOM 502 N N . THR A 1 66 ? -2.264 -18.094 -0.516 1 98.25 66 THR A N 1
ATOM 503 C CA . THR A 1 66 ? -1.437 -19.25 -0.793 1 98.25 66 THR A CA 1
ATOM 504 C C . THR A 1 66 ? -0.632 -19.062 -2.074 1 98.25 66 THR A C 1
ATOM 506 O O . THR A 1 66 ? 0.554 -19.391 -2.127 1 98.25 66 THR A O 1
ATOM 509 N N . GLN A 1 67 ? -1.253 -18.562 -3.072 1 97.75 67 GLN A N 1
ATOM 510 C CA . GLN A 1 67 ? -0.58 -18.344 -4.348 1 97.75 67 GLN A CA 1
ATOM 511 C C . GLN A 1 67 ? 0.501 -17.281 -4.223 1 97.75 67 GLN A C 1
ATOM 513 O O . GLN A 1 67 ? 1.569 -17.391 -4.824 1 97.75 67 GLN A O 1
ATOM 518 N N . LEU A 1 68 ? 0.224 -16.234 -3.455 1 97.81 68 LEU A N 1
ATOM 519 C CA . LEU A 1 68 ? 1.225 -15.195 -3.223 1 97.81 68 LEU A CA 1
ATOM 520 C C . LEU A 1 68 ? 2.424 -15.758 -2.469 1 97.81 68 LEU A C 1
ATOM 522 O O . LEU A 1 68 ? 3.57 -15.414 -2.771 1 97.81 68 LEU A O 1
ATOM 526 N N . GLU A 1 69 ? 2.145 -16.578 -1.486 1 97.94 69 GLU A N 1
ATOM 527 C CA . GLU A 1 69 ? 3.232 -17.203 -0.743 1 97.94 69 GLU A CA 1
ATOM 528 C C . GLU A 1 69 ? 4.137 -18.016 -1.668 1 97.94 69 GLU A C 1
ATOM 530 O O . GLU A 1 69 ? 5.363 -17.922 -1.588 1 97.94 69 GLU A O 1
ATOM 535 N N . LYS A 1 70 ? 3.527 -18.766 -2.539 1 97.06 70 LYS A N 1
ATOM 536 C CA . LYS A 1 70 ? 4.289 -19.562 -3.488 1 97.06 70 LYS A CA 1
ATOM 537 C C . LYS A 1 70 ? 5.125 -18.688 -4.41 1 97.06 70 LYS A C 1
ATOM 539 O O . LYS A 1 70 ? 6.293 -18.984 -4.672 1 97.06 70 LYS A O 1
ATOM 544 N N . GLU A 1 71 ? 4.48 -17.641 -4.871 1 96.69 71 GLU A N 1
ATOM 545 C CA . GLU A 1 71 ? 5.188 -16.766 -5.812 1 96.69 71 GLU A CA 1
ATOM 546 C C . GLU A 1 71 ? 6.312 -16 -5.125 1 96.69 71 GLU A C 1
ATOM 548 O O . GLU A 1 71 ? 7.367 -15.773 -5.719 1 96.69 71 GLU A O 1
ATOM 553 N N . ILE A 1 72 ? 6.113 -15.531 -3.916 1 95.19 72 ILE A N 1
ATOM 554 C CA . ILE A 1 72 ? 7.156 -14.844 -3.166 1 95.19 72 ILE A CA 1
ATOM 555 C C . ILE A 1 72 ? 8.344 -15.781 -2.949 1 95.19 72 ILE A C 1
ATOM 557 O O . ILE A 1 72 ? 9.5 -15.352 -3.006 1 95.19 72 ILE A O 1
ATOM 561 N N . ASN A 1 73 ? 8.047 -17.047 -2.721 1 93.38 73 ASN A N 1
ATOM 562 C CA . ASN A 1 73 ? 9.109 -18.031 -2.639 1 93.38 73 ASN A CA 1
ATOM 563 C C . ASN A 1 73 ? 9.93 -18.078 -3.924 1 93.38 73 ASN A C 1
ATOM 565 O O . ASN A 1 73 ? 11.156 -18.156 -3.877 1 93.38 73 ASN A O 1
ATOM 569 N N . THR A 1 74 ? 9.281 -18.062 -5.008 1 92.06 74 THR A N 1
ATOM 570 C CA . THR A 1 74 ? 9.938 -18.062 -6.309 1 92.06 74 THR A CA 1
ATOM 571 C C . THR A 1 74 ? 10.805 -16.812 -6.469 1 92.06 74 THR A C 1
ATOM 573 O O . THR A 1 74 ? 11.93 -16.891 -6.973 1 92.06 74 THR A O 1
ATOM 576 N N . GLN A 1 75 ? 10.242 -15.656 -6.043 1 88.81 75 GLN A N 1
ATOM 577 C CA . GLN A 1 75 ? 10.969 -14.391 -6.109 1 88.81 75 GLN A CA 1
ATOM 578 C C . GLN A 1 75 ? 12.227 -14.43 -5.246 1 88.81 75 GLN A C 1
ATOM 580 O O . GLN A 1 75 ? 13.258 -13.875 -5.621 1 88.81 75 GLN A O 1
ATOM 585 N N . ARG A 1 76 ? 12.141 -15.031 -4.09 1 87.88 76 ARG A N 1
ATOM 586 C CA . ARG A 1 76 ? 13.281 -15.164 -3.188 1 87.88 76 ARG A CA 1
ATOM 587 C C . ARG A 1 76 ? 14.453 -15.852 -3.885 1 87.88 76 ARG A C 1
ATOM 589 O O . ARG A 1 76 ? 15.602 -15.414 -3.756 1 87.88 76 ARG A O 1
ATOM 596 N N . ILE A 1 77 ? 14.188 -16.828 -4.59 1 84.44 77 ILE A N 1
ATOM 597 C CA . ILE A 1 77 ? 15.18 -17.656 -5.273 1 84.44 77 ILE A CA 1
ATOM 598 C C . ILE A 1 77 ? 15.758 -16.875 -6.461 1 84.44 77 ILE A C 1
ATOM 600 O O . ILE A 1 77 ? 16.984 -16.781 -6.609 1 84.44 77 ILE A O 1
ATOM 604 N N . THR A 1 78 ? 14.898 -16.281 -7.188 1 82.88 78 THR A N 1
ATOM 605 C CA . THR A 1 78 ? 15.305 -15.586 -8.406 1 82.88 78 THR A CA 1
ATOM 606 C C . THR A 1 78 ? 16.141 -14.352 -8.078 1 82.88 78 THR A C 1
ATOM 608 O O . THR A 1 78 ? 17.125 -14.062 -8.758 1 82.88 78 THR A O 1
ATOM 611 N N . ARG A 1 79 ? 15.781 -13.609 -7.059 1 79.75 79 ARG A N 1
ATOM 612 C CA . ARG A 1 79 ? 16.484 -12.391 -6.688 1 79.75 79 ARG A CA 1
ATOM 613 C C . ARG A 1 79 ? 17.812 -12.711 -5.996 1 79.75 79 ARG A C 1
ATOM 615 O O . ARG A 1 79 ? 18.797 -12 -6.168 1 79.75 79 ARG A O 1
ATOM 622 N N . SER A 1 80 ? 17.859 -13.602 -5.176 1 74.94 80 SER A N 1
ATOM 623 C CA . SER A 1 80 ? 19.109 -14.016 -4.547 1 74.94 80 SER A CA 1
ATOM 624 C C . SER A 1 80 ? 20.141 -14.461 -5.586 1 74.94 80 SER A C 1
ATOM 626 O O . SER A 1 80 ? 21.328 -14.172 -5.453 1 74.94 80 SER A O 1
ATOM 628 N N . ALA A 1 81 ? 19.703 -15.141 -6.555 1 68.06 81 ALA A N 1
ATOM 629 C CA . ALA A 1 81 ? 20.578 -15.609 -7.625 1 68.06 81 ALA A CA 1
ATOM 630 C C . ALA A 1 81 ? 21.172 -14.438 -8.406 1 68.06 81 ALA A C 1
ATOM 632 O O . ALA A 1 81 ? 22.344 -14.469 -8.797 1 68.06 81 ALA A O 1
ATOM 633 N N . ALA A 1 82 ? 20.406 -13.453 -8.523 1 63.31 82 ALA A N 1
ATOM 634 C CA . ALA A 1 82 ? 20.859 -12.281 -9.273 1 63.31 82 ALA A CA 1
ATOM 635 C C . ALA A 1 82 ? 21.922 -11.516 -8.508 1 63.31 82 ALA A C 1
ATOM 637 O O . ALA A 1 82 ? 22.844 -10.945 -9.102 1 63.31 82 ALA A O 1
ATOM 638 N N . LEU A 1 83 ? 21.75 -11.453 -7.262 1 59.22 83 LEU A N 1
ATOM 639 C CA . LEU A 1 83 ? 22.719 -10.773 -6.402 1 59.22 83 LEU A CA 1
ATOM 640 C C . LEU A 1 83 ? 24.016 -11.547 -6.336 1 59.22 83 LEU A C 1
ATOM 642 O O . LEU A 1 83 ? 25.094 -10.953 -6.211 1 59.22 83 LEU A O 1
ATOM 646 N N . GLN A 1 84 ? 23.859 -12.875 -6.176 1 57.28 84 GLN A N 1
ATOM 647 C CA . GLN A 1 84 ? 25.062 -13.695 -6.137 1 57.28 84 GLN A CA 1
ATOM 648 C C . GLN A 1 84 ? 25.891 -13.523 -7.41 1 57.28 84 GLN A C 1
ATOM 650 O O . GLN A 1 84 ? 27.109 -13.68 -7.391 1 57.28 84 GLN A O 1
ATOM 655 N N . GLY A 1 85 ? 25.219 -13.398 -8.531 1 52.59 85 GLY A N 1
ATOM 656 C CA . GLY A 1 85 ? 26.047 -13.211 -9.711 1 52.59 85 GLY A CA 1
ATOM 657 C C . GLY A 1 85 ? 26.844 -11.922 -9.68 1 52.59 85 GLY A C 1
ATOM 658 O O . GLY A 1 85 ? 27.766 -11.734 -10.477 1 52.59 85 GLY A O 1
ATOM 659 N N . THR A 1 86 ? 26.297 -10.805 -9.141 1 51.25 86 THR A N 1
ATOM 660 C CA . THR A 1 86 ? 27.109 -9.609 -8.977 1 51.25 86 THR A CA 1
ATOM 661 C C . THR A 1 86 ? 27.953 -9.695 -7.703 1 51.25 86 THR A C 1
ATOM 663 O O . THR A 1 86 ? 27.609 -10.438 -6.777 1 51.25 86 THR A O 1
ATOM 666 N N . ASP A 1 87 ? 29.266 -9.242 -7.551 1 45.81 87 ASP A N 1
ATOM 667 C CA . ASP A 1 87 ? 30.203 -9.391 -6.453 1 45.81 87 ASP A CA 1
ATOM 668 C C . ASP A 1 87 ? 29.484 -9.43 -5.105 1 45.81 87 ASP A C 1
ATOM 670 O O . ASP A 1 87 ? 28.328 -9.031 -5.012 1 45.81 87 ASP A O 1
ATOM 674 N N . GLY A 1 88 ? 30.281 -9.727 -3.75 1 42.31 88 GLY A N 1
ATOM 675 C CA . GLY A 1 88 ? 30.266 -10.078 -2.34 1 42.31 88 GLY A CA 1
ATOM 676 C C . GLY A 1 88 ? 29.203 -9.352 -1.547 1 42.31 88 GLY A C 1
ATOM 677 O O . GLY A 1 88 ? 28.656 -9.906 -0.59 1 42.31 88 GLY A O 1
ATOM 678 N N . SER A 1 89 ? 29.281 -8.07 -1.41 1 42.75 89 SER A N 1
ATOM 679 C CA . SER A 1 89 ? 28.906 -7.246 -0.264 1 42.75 89 SER A CA 1
ATOM 680 C C . SER A 1 89 ? 27.391 -7.039 -0.204 1 42.75 89 SER A C 1
ATOM 682 O O . SER A 1 89 ? 26.906 -6.23 0.585 1 42.75 89 SER A O 1
ATOM 684 N N . SER A 1 90 ? 26.688 -7.367 -1.24 1 47.25 90 SER A N 1
ATOM 685 C CA . SER A 1 90 ? 25.344 -6.805 -1.093 1 47.25 90 SER A CA 1
ATOM 686 C C . SER A 1 90 ? 24.578 -7.496 0.026 1 47.25 90 SER A C 1
ATOM 688 O O . SER A 1 90 ? 24.484 -8.727 0.051 1 47.25 90 SER A O 1
ATOM 690 N N . SER A 1 91 ? 24.672 -7.16 1.222 1 48.97 91 SER A N 1
ATOM 691 C CA . SER A 1 91 ? 23.844 -7.531 2.357 1 48.97 91 SER A CA 1
ATOM 692 C C . SER A 1 91 ? 22.469 -8.031 1.898 1 48.97 91 SER A C 1
ATOM 694 O O . SER A 1 91 ? 21.719 -7.293 1.252 1 48.97 91 SER A O 1
ATOM 696 N N . ASP A 1 92 ? 22.188 -9.305 1.488 1 54.25 92 ASP A N 1
ATOM 697 C CA . ASP A 1 92 ? 21.156 -10.172 0.936 1 54.25 92 ASP A CA 1
ATOM 698 C C . ASP A 1 92 ? 19.812 -9.898 1.593 1 54.25 92 ASP A C 1
ATOM 700 O O . ASP A 1 92 ? 19.625 -10.172 2.781 1 54.25 92 ASP A O 1
ATOM 704 N N . VAL A 1 93 ? 19.109 -8.852 1.22 1 65.69 93 VAL A N 1
ATOM 705 C CA . VAL A 1 93 ? 17.781 -8.633 1.786 1 65.69 93 VAL A CA 1
ATOM 706 C C . VAL A 1 93 ? 16.875 -9.812 1.443 1 65.69 93 VAL A C 1
ATOM 708 O O . VAL A 1 93 ? 16.688 -10.141 0.27 1 65.69 93 VAL A O 1
ATOM 711 N N . PHE A 1 94 ? 16.672 -10.805 2.332 1 82.31 94 PHE A N 1
ATOM 712 C CA . PHE A 1 94 ? 15.859 -12 2.242 1 82.31 94 PHE A CA 1
ATOM 713 C C . PHE A 1 94 ? 14.555 -11.828 3.021 1 82.31 94 PHE A C 1
ATOM 715 O O . PHE A 1 94 ? 14.578 -11.43 4.188 1 82.31 94 PHE A O 1
ATOM 722 N N . VAL A 1 95 ? 13.469 -12.062 2.309 1 88.31 95 VAL A N 1
ATOM 723 C CA . VAL A 1 95 ? 12.164 -11.953 2.951 1 88.31 95 VAL A CA 1
ATOM 724 C C . VAL A 1 95 ? 11.766 -13.305 3.541 1 88.31 95 VAL A C 1
ATOM 726 O O . VAL A 1 95 ? 11.781 -14.32 2.844 1 88.31 95 VAL A O 1
ATOM 729 N N . GLY A 1 96 ? 11.422 -13.297 4.863 1 91.44 96 GLY A N 1
ATOM 730 C CA . GLY A 1 96 ? 10.984 -14.531 5.496 1 91.44 96 GLY A CA 1
ATOM 731 C C . GLY A 1 96 ? 12.109 -15.289 6.172 1 91.44 96 GLY A C 1
ATOM 732 O O . GLY A 1 96 ? 13.039 -14.688 6.703 1 91.44 96 GLY A O 1
ATOM 733 N N . LYS A 1 97 ? 11.914 -16.656 6.238 1 91.56 97 LYS A N 1
ATOM 734 C CA . LYS A 1 97 ? 12.859 -17.531 6.926 1 91.56 97 LYS A CA 1
ATOM 735 C C . LYS A 1 97 ? 13.648 -18.375 5.93 1 91.56 97 LYS A C 1
ATOM 737 O O . LYS A 1 97 ? 13.07 -19.047 5.082 1 91.56 97 LYS A O 1
ATOM 742 N N . LYS A 1 98 ? 14.93 -18.359 6.137 1 86.5 98 LYS A N 1
ATOM 743 C CA . LYS A 1 98 ? 15.789 -19.172 5.273 1 86.5 98 LYS A CA 1
ATOM 744 C C . LYS A 1 98 ? 15.555 -20.656 5.504 1 86.5 98 LYS A C 1
ATOM 746 O O . LYS A 1 98 ? 15.391 -21.094 6.645 1 86.5 98 LYS A O 1
ATOM 751 N N . GLY A 1 99 ? 15.562 -21.406 4.43 1 88.5 99 GLY A N 1
ATOM 752 C CA . GLY A 1 99 ? 15.445 -22.844 4.531 1 88.5 99 GLY A CA 1
ATOM 753 C C . GLY A 1 99 ? 14.016 -23.328 4.613 1 88.5 99 GLY A C 1
ATOM 754 O O . GLY A 1 99 ? 13.766 -24.531 4.773 1 88.5 99 GLY A O 1
ATOM 755 N N . LYS A 1 100 ? 13.055 -22.5 4.652 1 93.19 100 LYS A N 1
ATOM 756 C CA . LYS A 1 100 ? 11.633 -22.844 4.68 1 93.19 100 LYS A CA 1
ATOM 757 C C . LYS A 1 100 ? 10.891 -22.172 3.527 1 93.19 100 LYS A C 1
ATOM 759 O O . LYS A 1 100 ? 11.312 -21.125 3.033 1 93.19 100 LYS A O 1
ATOM 764 N N . ASP A 1 101 ? 9.844 -22.859 3.121 1 95.25 101 ASP A N 1
ATOM 765 C CA . ASP A 1 101 ? 8.953 -22.172 2.188 1 95.25 101 ASP A CA 1
ATOM 766 C C . ASP A 1 101 ? 8.352 -20.922 2.818 1 95.25 101 ASP A C 1
ATOM 768 O O . ASP A 1 101 ? 8.031 -20.906 4.008 1 95.25 101 ASP A O 1
ATOM 772 N N . PHE A 1 102 ? 8.133 -19.969 2.076 1 96.69 102 PHE A N 1
ATOM 773 C CA . PHE A 1 102 ? 7.68 -18.688 2.598 1 96.69 102 PHE A CA 1
ATOM 774 C C . PHE A 1 102 ? 6.25 -18.781 3.115 1 96.69 102 PHE A C 1
ATOM 776 O O . PHE A 1 102 ? 5.387 -19.375 2.461 1 96.69 102 PHE A O 1
ATOM 783 N N . GLU A 1 103 ? 6.02 -18.219 4.215 1 97.25 103 GLU A N 1
ATOM 784 C CA . GLU A 1 103 ? 4.707 -17.938 4.785 1 97.25 103 GLU A CA 1
ATOM 785 C C . GLU A 1 103 ? 4.629 -16.516 5.32 1 97.25 103 GLU A C 1
ATOM 787 O O . GLU A 1 103 ? 5.598 -16 5.895 1 97.25 103 GLU A O 1
ATOM 792 N N . PHE A 1 104 ? 3.48 -15.984 5.172 1 97.44 104 PHE A N 1
ATOM 793 C CA . PHE A 1 104 ? 3.328 -14.609 5.641 1 97.44 104 PHE A CA 1
ATOM 794 C C . PHE A 1 104 ? 3.553 -14.531 7.148 1 97.44 104 PHE A C 1
ATOM 796 O O . PHE A 1 104 ? 3.896 -13.469 7.672 1 97.44 104 PHE A O 1
ATOM 803 N N . SER A 1 105 ? 3.375 -15.594 7.828 1 96.5 105 SER A N 1
ATOM 804 C CA . SER A 1 105 ? 3.646 -15.641 9.266 1 96.5 105 SER A CA 1
ATOM 805 C C . SER A 1 105 ? 5.141 -15.5 9.547 1 96.5 105 SER A C 1
ATOM 807 O O . SER A 1 105 ? 5.539 -15.258 10.688 1 96.5 105 SER A O 1
ATOM 809 N N . HIS A 1 106 ? 6.035 -15.633 8.539 1 95.69 106 HIS A N 1
ATOM 810 C CA . HIS A 1 106 ? 7.484 -15.602 8.703 1 95.69 106 HIS A CA 1
ATOM 811 C C . HIS A 1 106 ? 8 -14.164 8.773 1 95.69 106 HIS A C 1
ATOM 813 O O . HIS A 1 106 ? 9.188 -13.938 9.016 1 95.69 106 HIS A O 1
ATOM 819 N N . VAL A 1 107 ? 7.156 -13.148 8.539 1 93.94 107 VAL A N 1
ATOM 820 C CA . VAL A 1 107 ? 7.625 -11.766 8.531 1 93.94 107 VAL A CA 1
ATOM 821 C C . VAL A 1 107 ? 7.199 -11.07 9.828 1 93.94 107 VAL A C 1
ATOM 823 O O . VAL A 1 107 ? 7.227 -9.844 9.914 1 93.94 107 VAL A O 1
ATOM 826 N N . ASN A 1 108 ? 6.977 -11.891 10.758 1 91.94 108 ASN A N 1
ATOM 827 C CA . ASN A 1 108 ? 6.742 -11.336 12.086 1 91.94 108 ASN A CA 1
ATOM 828 C C . ASN A 1 108 ? 7.895 -10.438 12.531 1 91.94 108 ASN A C 1
ATOM 830 O O . ASN A 1 108 ? 9.062 -10.773 12.328 1 91.94 108 ASN A O 1
ATOM 834 N N . PRO A 1 109 ? 7.684 -9.172 12.945 1 93.44 109 PRO A N 1
ATOM 835 C CA . PRO A 1 109 ? 6.449 -8.719 13.586 1 93.44 109 PRO A CA 1
ATOM 836 C C . PRO A 1 109 ? 5.488 -8.055 12.602 1 93.44 109 PRO A C 1
ATOM 838 O O . PRO A 1 109 ? 4.383 -7.656 12.984 1 93.44 109 PRO A O 1
ATOM 841 N N . VAL A 1 110 ? 5.797 -7.859 11.352 1 94.56 110 VAL A N 1
ATOM 842 C CA . VAL A 1 110 ? 4.859 -7.32 10.367 1 94.56 110 VAL A CA 1
ATOM 843 C C . VAL A 1 110 ? 3.686 -8.281 10.188 1 94.56 110 VAL A C 1
ATOM 845 O O . VAL A 1 110 ? 3.883 -9.469 9.93 1 94.56 110 VAL A O 1
ATOM 848 N N . LYS A 1 111 ? 2.5 -7.797 10.414 1 96.56 111 LYS A N 1
ATOM 849 C CA . LYS A 1 111 ? 1.3 -8.609 10.219 1 96.56 111 LYS A CA 1
ATOM 850 C C . LYS A 1 111 ? 0.695 -8.359 8.836 1 96.56 111 LYS A C 1
ATOM 852 O O . LYS A 1 111 ? 0.444 -7.215 8.461 1 96.56 111 LYS A O 1
ATOM 857 N N . VAL A 1 112 ? 0.512 -9.414 8.141 1 98 112 VAL A N 1
ATOM 858 C CA . VAL A 1 112 ? -0.144 -9.352 6.84 1 98 112 VAL A CA 1
ATOM 859 C C . VAL A 1 112 ? -1.487 -10.078 6.902 1 98 112 VAL A C 1
ATOM 861 O O . VAL A 1 112 ? -1.543 -11.273 7.211 1 98 112 VAL A O 1
ATOM 864 N N . GLU A 1 113 ? -2.545 -9.391 6.668 1 98.38 113 GLU A N 1
ATOM 865 C CA . GLU A 1 113 ? -3.883 -9.977 6.703 1 98.38 113 GLU A CA 1
ATOM 866 C C . GLU A 1 113 ? -4.559 -9.906 5.336 1 98.38 113 GLU A C 1
ATOM 868 O O . GLU A 1 113 ? -4.211 -9.055 4.516 1 98.38 113 GLU A O 1
ATOM 873 N N . PHE A 1 114 ? -5.434 -10.844 5.133 1 98.75 114 PHE A N 1
ATOM 874 C CA . PHE A 1 114 ? -6.18 -10.93 3.885 1 98.75 114 PHE A CA 1
ATOM 875 C C . PHE A 1 114 ? -7.68 -10.828 4.145 1 98.75 114 PHE A C 1
ATOM 877 O O . PHE A 1 114 ? -8.211 -11.516 5.012 1 98.75 114 PHE A O 1
ATOM 884 N N . VAL A 1 115 ? -8.328 -9.938 3.41 1 98.44 115 VAL A N 1
ATOM 885 C CA . VAL A 1 115 ? -9.781 -9.836 3.527 1 98.44 115 VAL A CA 1
ATOM 886 C C . VAL A 1 115 ? -10.414 -9.812 2.137 1 98.44 115 VAL A C 1
ATOM 888 O O . VAL A 1 115 ? -9.727 -9.57 1.14 1 98.44 115 VAL A O 1
ATOM 891 N N . GLU A 1 116 ? -11.68 -10.125 2.102 1 98 116 GLU A N 1
ATOM 892 C CA . GLU A 1 116 ? -12.445 -10.094 0.856 1 98 116 GLU A CA 1
ATOM 893 C C . GLU A 1 116 ? -13.375 -8.883 0.812 1 98 116 GLU A C 1
ATOM 895 O O . GLU A 1 116 ? -13.898 -8.461 1.844 1 98 116 GLU A O 1
ATOM 900 N N . CYS A 1 117 ? -13.5 -8.312 -0.383 1 95.94 117 CYS A N 1
ATOM 901 C CA . CYS A 1 117 ? -14.375 -7.152 -0.518 1 95.94 117 CYS A CA 1
ATOM 902 C C . CYS A 1 117 ? -14.844 -6.992 -1.958 1 95.94 117 CYS A C 1
ATOM 904 O O . CYS A 1 117 ? -14.367 -7.684 -2.855 1 95.94 117 CYS A O 1
ATOM 906 N N . SER A 1 118 ? -15.805 -6.199 -2.176 1 94.75 118 SER A N 1
ATOM 907 C CA . SER A 1 118 ? -16.297 -5.742 -3.471 1 94.75 118 SER A CA 1
ATOM 908 C C . SER A 1 118 ? -16.516 -4.23 -3.479 1 94.75 118 SER A C 1
ATOM 910 O O . SER A 1 118 ? -17.438 -3.725 -2.854 1 94.75 118 SER A O 1
ATOM 912 N N . CYS A 1 119 ? -15.609 -3.551 -4.207 1 90.31 119 CYS A N 1
ATOM 913 C CA . CYS A 1 119 ? -15.648 -2.094 -4.184 1 90.31 119 CYS A CA 1
ATOM 914 C C . CYS A 1 119 ? -16.703 -1.566 -5.145 1 90.31 119 CYS A C 1
ATOM 916 O O . CYS A 1 119 ? -17.25 -0.472 -4.949 1 90.31 119 CYS A O 1
ATOM 918 N N . LYS A 1 120 ? -16.812 -2.219 -6.352 1 84.12 120 LYS A N 1
ATOM 919 C CA . LYS A 1 120 ? -17.859 -1.834 -7.305 1 84.12 120 LYS A CA 1
ATOM 920 C C . LYS A 1 120 ? -19.047 -2.783 -7.234 1 84.12 120 LYS A C 1
ATOM 922 O O . LYS A 1 120 ? -18.875 -3.994 -7.09 1 84.12 120 LYS A O 1
ATOM 927 N N . GLY A 1 121 ? -19.891 -2.664 -6.266 1 66.31 121 GLY A N 1
ATOM 928 C CA . GLY A 1 121 ? -21.062 -3.514 -6.227 1 66.31 121 GLY A CA 1
ATOM 929 C C . GLY A 1 121 ? -21.594 -3.863 -7.605 1 66.31 121 GLY A C 1
ATOM 930 O O . GLY A 1 121 ? -21.234 -3.225 -8.594 1 66.31 121 GLY A O 1
ATOM 931 N N . GLU A 1 122 ? -21.531 -4.961 -8.133 1 59.53 122 GLU A N 1
ATOM 932 C CA . GLU A 1 122 ? -22.234 -5.195 -9.391 1 59.53 122 GLU A CA 1
ATOM 933 C C . GLU A 1 122 ? -23.656 -4.684 -9.328 1 59.53 122 GLU A C 1
ATOM 935 O O . GLU A 1 122 ? -24.141 -4.305 -8.266 1 59.53 122 GLU A O 1
ATOM 940 N N . SER A 1 123 ? -24.25 -4.664 -10.602 1 60 123 SER A N 1
ATOM 941 C CA . SER A 1 123 ? -25.609 -4.191 -10.836 1 60 123 SER A CA 1
ATOM 942 C C . SER A 1 123 ? -26.422 -4.188 -9.547 1 60 123 SER A C 1
ATOM 944 O O . SER A 1 123 ? -26.953 -3.152 -9.148 1 60 123 SER A O 1
ATOM 946 N N . GLU A 1 124 ? -26.891 -5.289 -8.992 1 60.75 124 GLU A N 1
ATOM 947 C CA . GLU A 1 124 ? -27.891 -5.41 -7.93 1 60.75 124 GLU A CA 1
ATOM 948 C C . GLU A 1 124 ? -27.219 -5.449 -6.559 1 60.75 124 GLU A C 1
ATOM 950 O O . GLU A 1 124 ? -27.891 -5.316 -5.531 1 60.75 124 GLU A O 1
ATOM 955 N N . ASP A 1 125 ? -25.781 -5.488 -6.645 1 66.12 125 ASP A N 1
ATOM 956 C CA . ASP A 1 125 ? -25.219 -5.715 -5.316 1 66.12 125 ASP A CA 1
ATOM 957 C C . ASP A 1 125 ? -24.469 -4.48 -4.82 1 66.12 125 ASP A C 1
ATOM 959 O O . ASP A 1 125 ? -23.797 -3.799 -5.602 1 66.12 125 ASP A O 1
ATOM 963 N N . ARG A 1 126 ? -24.734 -4.105 -3.711 1 76.56 126 ARG A N 1
ATOM 964 C CA . ARG A 1 126 ? -24.109 -2.971 -3.045 1 76.56 126 ARG A CA 1
ATOM 965 C C . ARG A 1 126 ? -22.656 -3.268 -2.725 1 76.56 126 ARG A C 1
ATOM 967 O O . ARG A 1 126 ? -22.266 -4.426 -2.562 1 76.56 126 ARG A O 1
ATOM 974 N N . PRO A 1 127 ? -21.781 -2.227 -2.762 1 87.25 127 PRO A N 1
ATOM 975 C CA . PRO A 1 127 ? -20.391 -2.41 -2.309 1 87.25 127 PRO A CA 1
ATOM 976 C C . PRO A 1 127 ? -20.312 -3.049 -0.923 1 87.25 127 PRO A C 1
ATOM 978 O O . PRO A 1 127 ? -21.156 -2.785 -0.064 1 87.25 127 PRO A O 1
ATOM 981 N N . ASP A 1 128 ? -19.469 -4.074 -0.829 1 92.44 128 ASP A N 1
ATOM 982 C CA . ASP A 1 128 ? -19.203 -4.719 0.453 1 92.44 128 ASP A CA 1
ATOM 983 C C . ASP A 1 128 ? -17.734 -4.52 0.867 1 92.44 128 ASP A C 1
ATOM 985 O O . ASP A 1 128 ? -16.859 -5.27 0.439 1 92.44 128 ASP A O 1
ATOM 989 N N . VAL A 1 129 ? -17.531 -3.578 1.784 1 93.31 129 VAL A N 1
ATOM 990 C CA . VAL A 1 129 ? -16.188 -3.246 2.227 1 93.31 129 VAL A CA 1
ATOM 991 C C . VAL A 1 129 ? -16.109 -3.332 3.748 1 93.31 129 VAL A C 1
ATOM 993 O O . VAL A 1 129 ? -15.211 -2.744 4.363 1 93.31 129 VAL A O 1
ATOM 996 N N . LYS A 1 130 ? -16.969 -4 4.34 1 93.38 130 LYS A N 1
ATOM 997 C CA . LYS A 1 130 ? -17.062 -4.078 5.793 1 93.38 130 LYS A CA 1
ATOM 998 C C . LYS A 1 130 ? -15.773 -4.652 6.395 1 93.38 130 LYS A C 1
ATOM 1000 O O . LYS A 1 130 ? -15.289 -4.168 7.418 1 93.38 130 LYS A O 1
ATOM 1005 N N . ALA A 1 131 ? -15.266 -5.664 5.773 1 96.25 131 ALA A N 1
ATOM 1006 C CA . ALA A 1 131 ? -14.07 -6.316 6.293 1 96.25 131 ALA A CA 1
ATOM 1007 C C . ALA A 1 131 ? -12.883 -5.355 6.301 1 96.25 131 ALA A C 1
ATOM 1009 O O . ALA A 1 131 ? -12.07 -5.375 7.23 1 96.25 131 ALA A O 1
ATOM 1010 N N . VAL A 1 132 ? -12.75 -4.516 5.316 1 95.12 132 VAL A N 1
ATOM 1011 C CA . VAL A 1 132 ? -11.672 -3.531 5.227 1 95.12 132 VAL A CA 1
ATOM 1012 C C . VAL A 1 132 ? -11.836 -2.488 6.332 1 95.12 132 VAL A C 1
ATOM 1014 O O . VAL A 1 132 ? -10.867 -2.139 7.008 1 95.12 132 VAL A O 1
ATOM 1017 N N . LEU A 1 133 ? -13.039 -2.094 6.531 1 91.62 133 LEU A N 1
ATOM 1018 C CA . LEU A 1 133 ? -13.344 -1.087 7.543 1 91.62 133 LEU A CA 1
ATOM 1019 C C . LEU A 1 133 ? -13.055 -1.622 8.945 1 91.62 133 LEU A C 1
ATOM 1021 O O . LEU A 1 133 ? -12.469 -0.921 9.773 1 91.62 133 LEU A O 1
ATOM 1025 N N . ASP A 1 134 ? -13.531 -2.824 9.156 1 93.75 134 ASP A N 1
ATOM 1026 C CA . ASP A 1 134 ? -13.273 -3.457 10.445 1 93.75 134 ASP A CA 1
ATOM 1027 C C . ASP A 1 134 ? -11.773 -3.545 10.727 1 93.75 134 ASP A C 1
ATOM 1029 O O . ASP A 1 134 ? -11.328 -3.312 11.852 1 93.75 134 ASP A O 1
ATOM 1033 N N . TRP A 1 135 ? -11.016 -3.84 9.742 1 96 135 TRP A N 1
ATOM 1034 C CA . TRP A 1 135 ? -9.562 -3.949 9.875 1 96 135 TRP A CA 1
ATOM 1035 C C . TRP A 1 135 ? -8.945 -2.59 10.18 1 96 135 TRP A C 1
ATOM 1037 O O . TRP A 1 135 ? -8.078 -2.479 11.055 1 96 135 TRP A O 1
ATOM 1047 N N . LEU A 1 136 ? -9.344 -1.561 9.516 1 93.31 136 LEU A N 1
ATOM 1048 C CA . LEU A 1 136 ? -8.836 -0.207 9.711 1 93.31 136 LEU A CA 1
ATOM 1049 C C . LEU A 1 136 ? -9.078 0.267 11.141 1 93.31 136 LEU A C 1
ATOM 1051 O O . LEU A 1 136 ? -8.227 0.939 11.727 1 93.31 136 LEU A O 1
ATOM 1055 N N . GLU A 1 137 ? -10.164 -0.122 11.656 1 90.56 137 GLU A N 1
ATOM 1056 C CA . GLU A 1 137 ? -10.523 0.28 13.008 1 90.56 137 GLU A CA 1
ATOM 1057 C C . GLU A 1 137 ? -9.617 -0.394 14.039 1 90.56 137 GLU A C 1
ATOM 1059 O O . GLU A 1 137 ? -9.406 0.143 15.133 1 90.56 137 GLU A O 1
ATOM 1064 N N . ARG A 1 138 ? -9.117 -1.538 13.625 1 91.12 138 ARG A N 1
ATOM 1065 C CA . ARG A 1 138 ? -8.305 -2.312 14.555 1 91.12 138 ARG A CA 1
ATOM 1066 C C . ARG A 1 138 ? -6.871 -1.791 14.594 1 91.12 138 ARG A C 1
ATOM 1068 O O . ARG A 1 138 ? -6.176 -1.952 15.602 1 91.12 138 ARG A O 1
ATOM 1075 N N . ILE A 1 139 ? -6.305 -1.318 13.531 1 84.19 139 ILE A N 1
ATOM 1076 C CA . ILE A 1 139 ? -4.887 -0.973 13.461 1 84.19 139 ILE A CA 1
ATOM 1077 C C . ILE A 1 139 ? -4.676 0.441 14 1 84.19 139 ILE A C 1
ATOM 1079 O O . ILE A 1 139 ? -3.539 0.851 14.25 1 84.19 139 ILE A O 1
ATOM 1083 N N . ASP A 1 140 ? -5.652 1.34 14.156 1 74.12 140 ASP A N 1
ATOM 1084 C CA . ASP A 1 140 ? -5.469 2.686 14.688 1 74.12 140 ASP A CA 1
ATOM 1085 C C . ASP A 1 140 ? -5.574 2.691 16.219 1 74.12 140 ASP A C 1
ATOM 1087 O O . ASP A 1 140 ? -6.418 2 16.781 1 74.12 140 ASP A O 1
ATOM 1091 N N . MET B 1 1 ? -3.525 -2.188 -25.203 1 31.64 1 MET B N 1
ATOM 1092 C CA . MET B 1 1 ? -4.445 -2.717 -24.203 1 31.64 1 MET B CA 1
ATOM 1093 C C . MET B 1 1 ? -3.82 -2.666 -22.812 1 31.64 1 MET B C 1
ATOM 1095 O O . MET B 1 1 ? -2.764 -3.256 -22.578 1 31.64 1 MET B O 1
ATOM 1099 N N . ILE B 1 2 ? -3.656 -1.51 -22.219 1 45.66 2 ILE B N 1
ATOM 1100 C CA . ILE B 1 2 ? -2.865 -1.262 -21.016 1 45.66 2 ILE B CA 1
ATOM 1101 C C . ILE B 1 2 ? -3.188 -2.314 -19.953 1 45.66 2 ILE B C 1
ATOM 1103 O O . ILE B 1 2 ? -4.344 -2.457 -19.547 1 45.66 2 ILE B O 1
ATOM 1107 N N . THR B 1 3 ? -2.416 -3.455 -20.109 1 54.75 3 THR B N 1
ATOM 1108 C CA . THR B 1 3 ? -2.648 -4.602 -19.234 1 54.75 3 THR B CA 1
ATOM 1109 C C . THR B 1 3 ? -2.703 -4.168 -17.781 1 54.75 3 THR B C 1
ATOM 1111 O O . THR B 1 3 ? -1.812 -3.463 -17.297 1 54.75 3 THR B O 1
ATOM 1114 N N . ARG B 1 4 ? -3.895 -3.98 -17.312 1 66.06 4 ARG B N 1
ATOM 1115 C CA . ARG B 1 4 ? -4.07 -3.605 -15.906 1 66.06 4 ARG B CA 1
ATOM 1116 C C . ARG B 1 4 ? -3.568 -4.707 -14.977 1 66.06 4 ARG B C 1
ATOM 1118 O O . ARG B 1 4 ? -3.846 -5.887 -15.203 1 66.06 4 ARG B O 1
ATOM 1125 N N . LEU B 1 5 ? -2.551 -4.426 -14.25 1 82.19 5 LEU B N 1
ATOM 1126 C CA . LEU B 1 5 ? -2.061 -5.316 -13.203 1 82.19 5 LEU B CA 1
ATOM 1127 C C . LEU B 1 5 ? -3.191 -5.727 -12.266 1 82.19 5 LEU B C 1
ATOM 1129 O O . LEU B 1 5 ? -4.219 -5.051 -12.188 1 82.19 5 LEU B O 1
ATOM 1133 N N . ALA B 1 6 ? -3.084 -6.91 -11.812 1 90.94 6 ALA B N 1
ATOM 1134 C CA . ALA B 1 6 ? -4.043 -7.348 -10.805 1 90.94 6 ALA B CA 1
ATOM 1135 C C . ALA B 1 6 ? -3.98 -6.461 -9.562 1 90.94 6 ALA B C 1
ATOM 1137 O O . ALA B 1 6 ? -4.938 -6.398 -8.789 1 90.94 6 ALA B O 1
ATOM 1138 N N . LEU B 1 7 ? -2.826 -5.879 -9.359 1 93.62 7 LEU B N 1
ATOM 1139 C CA . LEU B 1 7 ? -2.77 -4.875 -8.297 1 93.62 7 LEU B CA 1
ATOM 1140 C C . LEU B 1 7 ? -3.57 -3.637 -8.688 1 93.62 7 LEU B C 1
ATOM 1142 O O . LEU B 1 7 ? -3.107 -2.814 -9.477 1 93.62 7 LEU B O 1
ATOM 1146 N N . THR B 1 8 ? -4.723 -3.514 -8.078 1 93.56 8 THR B N 1
ATOM 1147 C CA . THR B 1 8 ? -5.672 -2.475 -8.461 1 93.56 8 THR B CA 1
ATOM 1148 C C . THR B 1 8 ? -5.25 -1.121 -7.895 1 93.56 8 THR B C 1
ATOM 1150 O O . THR B 1 8 ? -5.422 -0.09 -8.547 1 93.56 8 THR B O 1
ATOM 1153 N N . ALA B 1 9 ? -4.723 -1.138 -6.684 1 96.5 9 ALA B N 1
ATOM 1154 C CA . ALA B 1 9 ? -4.324 0.111 -6.043 1 96.5 9 ALA B CA 1
ATOM 1155 C C . ALA B 1 9 ? -3.48 -0.157 -4.797 1 96.5 9 ALA B C 1
ATOM 1157 O O . ALA B 1 9 ? -3.457 -1.278 -4.285 1 96.5 9 ALA B O 1
ATOM 1158 N N . VAL B 1 10 ? -2.783 0.834 -4.34 1 97.12 10 VAL B N 1
ATOM 1159 C CA . VAL B 1 10 ? -2.086 0.847 -3.057 1 97.12 10 VAL B CA 1
ATOM 1160 C C . VAL B 1 10 ? -2.584 2.016 -2.211 1 97.12 10 VAL B C 1
ATOM 1162 O O . VAL B 1 10 ? -2.756 3.129 -2.715 1 97.12 10 VAL B O 1
ATOM 1165 N N . ILE B 1 11 ? -2.814 1.749 -0.952 1 98 11 ILE B N 1
ATOM 1166 C CA . ILE B 1 11 ? -3.256 2.797 -0.039 1 98 11 ILE B CA 1
ATOM 1167 C C . ILE B 1 11 ? -2.271 2.92 1.122 1 98 11 ILE B C 1
ATOM 1169 O O . ILE B 1 11 ? -1.958 1.929 1.785 1 98 11 ILE B O 1
ATOM 1173 N N . PHE B 1 12 ? -1.78 4.078 1.366 1 97.81 12 PHE B N 1
ATOM 1174 C CA . PHE B 1 12 ? -1.021 4.422 2.562 1 97.81 12 PHE B CA 1
ATOM 1175 C C . PHE B 1 12 ? -1.918 5.09 3.6 1 97.81 12 PHE B C 1
ATOM 1177 O O . PHE B 1 12 ? -2.486 6.156 3.342 1 97.81 12 PHE B O 1
ATOM 1184 N N . VAL B 1 13 ? -2.055 4.461 4.695 1 97.31 13 VAL B N 1
ATOM 1185 C CA . VAL B 1 13 ? -2.775 5.082 5.801 1 97.31 13 VAL B CA 1
ATOM 1186 C C . VAL B 1 13 ? -1.793 5.805 6.723 1 97.31 13 VAL B C 1
ATOM 1188 O O . VAL B 1 13 ? -0.922 5.172 7.324 1 97.31 13 VAL B O 1
ATOM 1191 N N . VAL B 1 14 ? -1.952 7.062 6.867 1 97.38 14 VAL B N 1
ATOM 1192 C CA . VAL B 1 14 ? -0.965 7.863 7.586 1 97.38 14 VAL B CA 1
ATOM 1193 C C . VAL B 1 14 ? -1.607 8.492 8.82 1 97.38 14 VAL B C 1
ATOM 1195 O O . VAL B 1 14 ? -2.748 8.953 8.766 1 97.38 14 VAL B O 1
ATOM 1198 N N . ASP B 1 15 ? -0.916 8.5 9.891 1 96.12 15 ASP B N 1
ATOM 1199 C CA . ASP B 1 15 ? -1.292 9.203 11.109 1 96.12 15 ASP B CA 1
ATOM 1200 C C . ASP B 1 15 ? -1.032 10.703 10.977 1 96.12 15 ASP B C 1
ATOM 1202 O O . ASP B 1 15 ? 0.108 11.156 11.109 1 96.12 15 ASP B O 1
ATOM 1206 N N . SER B 1 16 ? -2.062 11.422 10.781 1 96.75 16 SER B N 1
ATOM 1207 C CA . SER B 1 16 ? -1.919 12.844 10.484 1 96.75 16 SER B CA 1
ATOM 1208 C C . SER B 1 16 ? -1.434 13.617 11.711 1 96.75 16 SER B C 1
ATOM 1210 O O . SER B 1 16 ? -0.983 14.758 11.586 1 96.75 16 SER B O 1
ATOM 1212 N N . VAL B 1 17 ? -1.564 13.094 12.891 1 95 17 VAL B N 1
ATOM 1213 C CA . VAL B 1 17 ? -1.162 13.766 14.125 1 95 17 VAL B CA 1
ATOM 1214 C C . VAL B 1 17 ? 0.346 13.633 14.312 1 95 17 VAL B C 1
ATOM 1216 O O . VAL B 1 17 ? 1.033 14.617 14.594 1 95 17 VAL B O 1
ATOM 1219 N N . ASN B 1 18 ? 0.909 12.492 14.047 1 94.12 18 ASN B N 1
ATOM 1220 C CA . ASN B 1 18 ? 2.324 12.219 14.273 1 94.12 18 ASN B CA 1
ATOM 1221 C C . ASN B 1 18 ? 3.137 12.359 12.992 1 94.12 18 ASN B C 1
ATOM 1223 O O . ASN B 1 18 ? 4.359 12.211 13.008 1 94.12 18 ASN B O 1
ATOM 1227 N N . PHE B 1 19 ? 2.58 12.766 11.953 1 95.56 19 PHE B N 1
ATOM 1228 C CA . PHE B 1 19 ? 3.162 12.82 10.617 1 95.56 19 PHE B CA 1
ATOM 1229 C C . PHE B 1 19 ? 4.418 13.688 10.609 1 95.56 19 PHE B C 1
ATOM 1231 O O . PHE B 1 19 ? 5.453 13.281 10.078 1 95.56 19 PHE B O 1
ATOM 1238 N N . PRO B 1 20 ? 4.422 14.805 11.25 1 92.94 20 PRO B N 1
ATOM 1239 C CA . PRO B 1 20 ? 5.598 15.664 11.172 1 92.94 20 PRO B CA 1
ATOM 1240 C C . PRO B 1 20 ? 6.852 15.016 11.75 1 92.94 20 PRO B C 1
ATOM 1242 O O . PRO B 1 20 ? 7.961 15.266 11.266 1 92.94 20 PRO B O 1
ATOM 1245 N N . ARG B 1 21 ? 6.711 14.188 12.617 1 91.44 21 ARG B N 1
ATOM 1246 C CA . ARG B 1 21 ? 7.848 13.562 13.289 1 91.44 21 ARG B CA 1
ATOM 1247 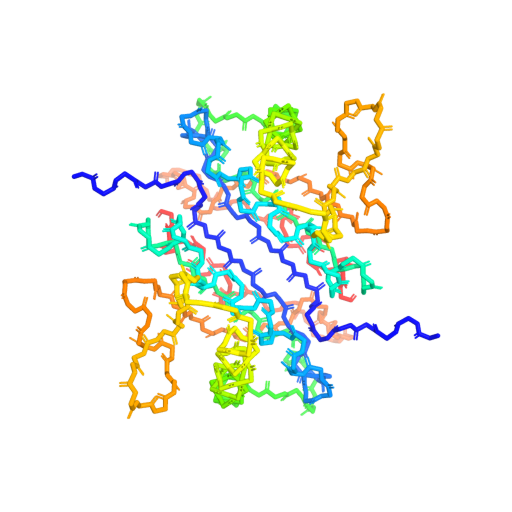C C . ARG B 1 21 ? 8.414 12.414 12.461 1 91.44 21 ARG B C 1
ATOM 1249 O O . ARG B 1 21 ? 9.57 12.031 12.617 1 91.44 21 ARG B O 1
ATOM 1256 N N . GLU B 1 22 ? 7.59 11.945 11.57 1 92.81 22 GLU B N 1
ATOM 1257 C CA . GLU B 1 22 ? 7.973 10.711 10.898 1 92.81 22 GLU B CA 1
ATOM 1258 C C . GLU B 1 22 ? 7.859 10.844 9.383 1 92.81 22 GLU B C 1
ATOM 1260 O O . GLU B 1 22 ? 7.703 9.844 8.68 1 92.81 22 GLU B O 1
ATOM 1265 N N . ILE B 1 23 ? 7.898 11.977 8.898 1 95.06 23 ILE B N 1
ATOM 1266 C CA . ILE B 1 23 ? 7.684 12.289 7.488 1 95.06 23 ILE B CA 1
ATOM 1267 C C . ILE B 1 23 ? 8.758 11.602 6.645 1 95.06 23 ILE B C 1
ATOM 1269 O O . ILE B 1 23 ? 8.477 11.125 5.539 1 95.06 23 ILE B O 1
ATOM 1273 N N . LYS B 1 24 ? 9.969 11.523 7.129 1 93.19 24 LYS B N 1
ATOM 1274 C CA . LYS B 1 24 ? 11.07 10.93 6.375 1 93.19 24 LYS B CA 1
ATOM 1275 C C . LYS B 1 24 ? 10.797 9.461 6.066 1 93.19 24 LYS B C 1
ATOM 1277 O O . LYS B 1 24 ? 10.977 9.016 4.93 1 93.19 24 LYS B O 1
ATOM 1282 N N . ASP B 1 25 ? 10.344 8.805 7.016 1 92.31 25 ASP B N 1
ATOM 1283 C CA . ASP B 1 25 ? 10.078 7.379 6.859 1 92.31 25 ASP B CA 1
ATOM 1284 C C . ASP B 1 25 ? 8.953 7.133 5.855 1 92.31 25 ASP B C 1
ATOM 1286 O O . ASP B 1 25 ? 9.039 6.234 5.02 1 92.31 25 ASP B O 1
ATOM 1290 N N . VAL B 1 26 ? 7.848 7.93 5.945 1 94.81 26 VAL B N 1
ATOM 1291 C CA . VAL B 1 26 ? 6.723 7.801 5.023 1 94.81 26 VAL B CA 1
ATOM 1292 C C . VAL B 1 26 ? 7.18 8.109 3.602 1 94.81 26 VAL B C 1
ATOM 1294 O O . VAL B 1 26 ? 6.852 7.383 2.662 1 94.81 26 VAL B O 1
ATOM 1297 N N . ALA B 1 27 ? 7.996 9.148 3.475 1 95.06 27 ALA B N 1
ATOM 1298 C CA . ALA B 1 27 ? 8.508 9.555 2.17 1 95.06 27 ALA B CA 1
ATOM 1299 C C . ALA B 1 27 ? 9.383 8.461 1.562 1 95.06 27 ALA B C 1
ATOM 1301 O O . ALA B 1 27 ? 9.336 8.219 0.354 1 95.06 27 ALA B O 1
ATOM 1302 N N . GLU B 1 28 ? 10.125 7.832 2.352 1 91.38 28 GLU B N 1
ATOM 1303 C CA . GLU B 1 28 ? 10.984 6.75 1.891 1 91.38 28 GLU B CA 1
ATOM 1304 C C . GLU B 1 28 ? 10.172 5.594 1.318 1 91.38 28 GLU B C 1
ATOM 1306 O O . GLU B 1 28 ? 10.5 5.066 0.252 1 91.38 28 GLU B O 1
ATOM 1311 N N . GLN B 1 29 ? 9.156 5.258 2.025 1 91.94 29 GLN B N 1
ATOM 1312 C CA . GLN B 1 29 ? 8.305 4.164 1.556 1 91.94 29 GLN B CA 1
ATOM 1313 C C . GLN B 1 29 ? 7.586 4.543 0.264 1 91.94 29 GLN B C 1
ATOM 1315 O O . GLN B 1 29 ? 7.457 3.721 -0.645 1 91.94 29 GLN B O 1
ATOM 1320 N N . MET B 1 30 ? 7.148 5.754 0.205 1 93.56 30 MET B N 1
ATOM 1321 C CA . MET B 1 30 ? 6.477 6.227 -1.002 1 93.56 30 MET B CA 1
ATOM 1322 C C . MET B 1 30 ? 7.449 6.285 -2.176 1 93.56 30 MET B C 1
ATOM 1324 O O . MET B 1 30 ? 7.098 5.91 -3.297 1 93.56 30 MET B O 1
ATOM 1328 N N . TYR B 1 31 ? 8.664 6.738 -1.893 1 91.38 31 TYR B N 1
ATOM 1329 C CA . TYR B 1 31 ? 9.703 6.777 -2.922 1 91.38 31 TYR B CA 1
ATOM 1330 C C . TYR B 1 31 ? 9.938 5.391 -3.504 1 91.38 31 TYR B C 1
ATOM 1332 O O . TYR B 1 31 ? 9.992 5.223 -4.727 1 91.38 31 TYR B O 1
ATOM 1340 N N . ASP B 1 32 ? 10.008 4.438 -2.691 1 89.5 32 ASP B N 1
ATOM 1341 C CA . ASP B 1 32 ? 10.289 3.064 -3.102 1 89.5 32 ASP B CA 1
ATOM 1342 C C . ASP B 1 32 ? 9.18 2.525 -4.004 1 89.5 32 ASP B C 1
ATOM 1344 O O . ASP B 1 32 ? 9.445 1.771 -4.941 1 89.5 32 ASP B O 1
ATOM 1348 N N . ILE B 1 33 ? 7.953 2.881 -3.703 1 90.31 33 ILE B N 1
ATOM 1349 C CA . ILE B 1 33 ? 6.836 2.412 -4.512 1 90.31 33 ILE B CA 1
ATOM 1350 C C . ILE B 1 33 ? 6.824 3.143 -5.852 1 90.31 33 ILE B C 1
ATOM 1352 O O . ILE B 1 33 ? 6.57 2.535 -6.895 1 90.31 33 ILE B O 1
ATOM 1356 N N . LEU B 1 34 ? 7.16 4.367 -5.82 1 91.19 34 LEU B N 1
ATOM 1357 C CA . LEU B 1 34 ? 7.051 5.203 -7.008 1 91.19 34 LEU B CA 1
ATOM 1358 C C . LEU B 1 34 ? 8.172 4.895 -7.996 1 91.19 34 LEU B C 1
ATOM 1360 O O . LEU B 1 34 ? 8.055 5.191 -9.188 1 91.19 34 LEU B O 1
ATOM 1364 N N . ILE B 1 35 ? 9.234 4.316 -7.523 1 86.25 35 ILE B N 1
ATOM 1365 C CA . ILE B 1 35 ? 10.344 4.02 -8.422 1 86.25 35 ILE B CA 1
ATOM 1366 C C . ILE B 1 35 ? 10.109 2.674 -9.102 1 86.25 35 ILE B C 1
ATOM 1368 O O . ILE B 1 35 ? 10.805 2.326 -10.062 1 86.25 35 ILE B O 1
ATOM 1372 N N . SER B 1 36 ? 9.211 1.914 -8.57 1 85.75 36 SER B N 1
ATOM 1373 C CA . SER B 1 36 ? 8.93 0.592 -9.125 1 85.75 36 SER B CA 1
ATOM 1374 C C . SER B 1 36 ? 8.453 0.687 -10.57 1 85.75 36 SER B C 1
ATOM 1376 O O . SER B 1 36 ? 7.434 1.324 -10.852 1 85.75 36 SER B O 1
ATOM 1378 N N . LYS B 1 37 ? 9.086 -0.004 -11.43 1 84.19 37 LYS B N 1
ATOM 1379 C CA . LYS B 1 37 ? 8.719 0.003 -12.844 1 84.19 37 LYS B CA 1
ATOM 1380 C C . LYS B 1 37 ? 7.344 -0.631 -13.047 1 84.19 37 LYS B C 1
ATOM 1382 O O . LYS B 1 37 ? 6.57 -0.185 -13.898 1 84.19 37 LYS B O 1
ATOM 1387 N N . THR B 1 38 ? 7.141 -1.61 -12.289 1 87.06 38 THR B N 1
ATOM 1388 C CA . THR B 1 38 ? 5.859 -2.305 -12.391 1 87.06 38 THR B CA 1
ATOM 1389 C C . THR B 1 38 ? 4.707 -1.357 -12.07 1 87.06 38 THR B C 1
ATOM 1391 O O . THR B 1 38 ? 3.711 -1.318 -12.797 1 87.06 38 THR B O 1
ATOM 1394 N N . ILE B 1 39 ? 4.863 -0.52 -11.062 1 90.06 39 ILE B N 1
ATOM 1395 C CA . ILE B 1 39 ? 3.844 0.43 -10.633 1 90.06 39 ILE B CA 1
ATOM 1396 C C . ILE B 1 39 ? 3.668 1.513 -11.695 1 90.06 39 ILE B C 1
ATOM 1398 O O . ILE B 1 39 ? 2.541 1.859 -12.062 1 90.06 39 ILE B O 1
ATOM 1402 N N . THR B 1 40 ? 4.758 1.974 -12.195 1 89.19 40 THR B N 1
ATOM 1403 C CA . THR B 1 40 ? 4.73 3.082 -13.141 1 89.19 40 THR B CA 1
ATOM 1404 C C . THR B 1 40 ? 4.164 2.631 -14.484 1 89.19 40 THR B C 1
ATOM 1406 O O . THR B 1 40 ? 3.346 3.33 -15.086 1 89.19 40 THR B O 1
ATOM 1409 N N . GLN B 1 41 ? 4.578 1.485 -14.945 1 88.12 41 GLN B N 1
ATOM 1410 C CA . GLN B 1 41 ? 4.16 1.003 -16.25 1 88.12 41 GLN B CA 1
ATOM 1411 C C . GLN B 1 41 ? 2.676 0.641 -16.266 1 88.12 41 GLN B C 1
ATOM 1413 O O . GLN B 1 41 ? 1.98 0.866 -17.25 1 88.12 41 GLN B O 1
ATOM 1418 N N . ALA B 1 42 ? 2.184 0.198 -15.18 1 89.88 42 ALA B N 1
ATOM 1419 C CA . ALA B 1 42 ? 0.782 -0.208 -15.102 1 89.88 42 ALA B CA 1
ATOM 1420 C C . ALA B 1 42 ? -0.093 0.938 -14.602 1 89.88 42 ALA B C 1
ATOM 1422 O O . ALA B 1 42 ? -1.316 0.803 -14.516 1 89.88 42 ALA B O 1
ATOM 1423 N N . ALA B 1 43 ? 0.505 2.041 -14.234 1 93.06 43 ALA B N 1
ATOM 1424 C CA . ALA B 1 43 ? -0.205 3.221 -13.742 1 93.06 43 ALA B CA 1
ATOM 1425 C C . ALA B 1 43 ? -1.098 2.873 -12.555 1 93.06 43 ALA B C 1
ATOM 1427 O O . ALA B 1 43 ? -2.279 3.223 -12.539 1 93.06 43 ALA B O 1
ATOM 1428 N N . VAL B 1 44 ? -0.567 2.119 -11.625 1 94.69 44 VAL B N 1
ATOM 1429 C CA . VAL B 1 44 ? -1.324 1.729 -10.438 1 94.69 44 VAL B CA 1
ATOM 1430 C C . VAL B 1 44 ? -1.633 2.963 -9.594 1 94.69 44 VAL B C 1
ATOM 1432 O O . VAL B 1 44 ? -0.721 3.678 -9.172 1 94.69 44 VAL B O 1
ATOM 1435 N N . PRO B 1 45 ? -2.881 3.207 -9.336 1 96.81 45 PRO B N 1
ATOM 1436 C CA . PRO B 1 45 ? -3.229 4.371 -8.516 1 96.81 45 PRO B CA 1
ATOM 1437 C C . PRO B 1 45 ? -2.809 4.219 -7.059 1 96.81 45 PRO B C 1
ATOM 1439 O O . PRO B 1 45 ? -2.881 3.119 -6.504 1 96.81 45 PRO B O 1
ATOM 1442 N N . ILE B 1 46 ? -2.408 5.32 -6.43 1 97.69 46 ILE B N 1
ATOM 1443 C CA . ILE B 1 46 ? -1.988 5.344 -5.035 1 97.69 46 ILE B CA 1
ATOM 1444 C C . ILE B 1 46 ? -2.85 6.336 -4.254 1 97.69 46 ILE B C 1
ATOM 1446 O O . ILE B 1 46 ? -3.117 7.441 -4.727 1 97.69 46 ILE B O 1
ATOM 1450 N N . LEU B 1 47 ? -3.359 5.922 -3.141 1 98.38 47 LEU B N 1
ATOM 1451 C CA . LEU B 1 47 ? -4.113 6.797 -2.252 1 98.38 47 LEU B CA 1
ATOM 1452 C C . LEU B 1 47 ? -3.369 7.008 -0.936 1 98.38 47 LEU B C 1
ATOM 1454 O O . LEU B 1 47 ? -2.84 6.055 -0.359 1 98.38 47 LEU B O 1
ATOM 1458 N N . VAL B 1 48 ? -3.238 8.18 -0.524 1 98.62 48 VAL B N 1
ATOM 1459 C CA . VAL B 1 48 ? -2.791 8.5 0.827 1 98.62 48 VAL B CA 1
ATOM 1460 C C . VAL B 1 48 ? -3.992 8.891 1.688 1 98.62 48 VAL B C 1
ATOM 1462 O O . VAL B 1 48 ? -4.594 9.945 1.489 1 98.62 48 VAL B O 1
ATOM 1465 N N . ALA B 1 49 ? -4.363 8.008 2.566 1 98.19 49 ALA B N 1
ATOM 1466 C CA . ALA B 1 49 ? -5.449 8.266 3.512 1 98.19 49 ALA B CA 1
ATOM 1467 C C . ALA B 1 49 ? -4.922 8.938 4.781 1 98.19 49 ALA B C 1
ATOM 1469 O O . ALA B 1 49 ? -4.27 8.289 5.602 1 98.19 49 ALA B O 1
ATOM 1470 N N . CYS B 1 50 ? -5.188 10.18 4.898 1 98.12 50 CYS B N 1
ATOM 1471 C CA . CYS B 1 50 ? -4.77 10.938 6.074 1 98.12 50 CYS B CA 1
ATOM 1472 C C . CYS B 1 50 ? -5.711 10.688 7.246 1 98.12 50 CYS B C 1
ATOM 1474 O O . CYS B 1 50 ? -6.766 11.32 7.344 1 98.12 50 CYS B O 1
ATOM 1476 N N . ASN B 1 51 ? -5.277 9.867 8.141 1 96.31 51 ASN B N 1
ATOM 1477 C CA . ASN B 1 51 ? -6.117 9.352 9.211 1 96.31 51 ASN B CA 1
ATOM 1478 C C . ASN B 1 51 ? -6.051 10.234 10.453 1 96.31 51 ASN B C 1
ATOM 1480 O O . ASN B 1 51 ? -5.219 11.141 10.531 1 96.31 51 ASN B O 1
ATOM 1484 N N . LYS B 1 52 ? -6.949 10.055 11.352 1 95.25 52 LYS B N 1
ATOM 1485 C CA . LYS B 1 52 ? -7.082 10.703 12.656 1 95.25 52 LYS B CA 1
ATOM 1486 C C . LYS B 1 52 ? -7.5 12.164 12.5 1 95.25 52 LYS B C 1
ATOM 1488 O O . LYS B 1 52 ? -7.059 13.023 13.266 1 95.25 52 LYS B O 1
ATOM 1493 N N . GLN B 1 53 ? -8.258 12.406 11.469 1 94.88 53 GLN B N 1
ATOM 1494 C CA . GLN B 1 53 ? -8.711 13.766 11.195 1 94.88 53 GLN B CA 1
ATOM 1495 C C . GLN B 1 53 ? -9.734 14.227 12.227 1 94.88 53 GLN B C 1
ATOM 1497 O O . GLN B 1 53 ? -10.109 15.398 12.25 1 94.88 53 GLN B O 1
ATOM 1502 N N . ASP B 1 54 ? -10.109 13.32 13.086 1 92.75 54 ASP B N 1
ATOM 1503 C CA . ASP B 1 54 ? -10.969 13.68 14.211 1 92.75 54 ASP B CA 1
ATOM 1504 C C . ASP B 1 54 ? -10.18 14.398 15.305 1 92.75 54 ASP B C 1
ATOM 1506 O O . ASP B 1 54 ? -10.766 15.023 16.188 1 92.75 54 ASP B O 1
ATOM 1510 N N . MET B 1 55 ? -8.883 14.273 15.227 1 93.06 55 MET B N 1
ATOM 1511 C CA . MET B 1 55 ? -8.008 14.922 16.203 1 93.06 55 MET B CA 1
ATOM 1512 C C . MET B 1 55 ? -7.723 16.359 15.82 1 93.06 55 MET B C 1
ATOM 1514 O O . MET B 1 55 ? -7.504 16.656 14.641 1 93.06 55 MET B O 1
ATOM 1518 N N . THR B 1 56 ? -7.625 17.219 16.734 1 94.06 56 THR B N 1
ATOM 1519 C CA . THR B 1 56 ? -7.504 18.656 16.516 1 94.06 56 THR B CA 1
ATOM 1520 C C . THR B 1 56 ? -6.129 19 15.945 1 94.06 56 THR B C 1
ATOM 1522 O O . THR B 1 56 ? -5.984 19.953 15.18 1 94.06 56 THR B O 1
ATOM 1525 N N . THR B 1 57 ? -5.105 18.297 16.188 1 95.38 57 THR B N 1
ATOM 1526 C CA . THR B 1 57 ? -3.744 18.625 15.773 1 95.38 57 THR B CA 1
ATOM 1527 C C . THR B 1 57 ? -3.391 17.906 14.477 1 95.38 57 THR B C 1
ATOM 1529 O O . THR B 1 57 ? -2.262 18 13.992 1 95.38 57 THR B O 1
ATOM 1532 N N . ALA B 1 58 ? -4.406 17.234 13.961 1 96.25 58 ALA B N 1
ATOM 1533 C CA . ALA B 1 58 ? -4.164 16.5 12.719 1 96.25 58 ALA B CA 1
ATOM 1534 C C . ALA B 1 58 ? -3.834 17.438 11.57 1 96.25 58 ALA B C 1
ATOM 1536 O O . ALA B 1 58 ? -4.512 18.453 11.383 1 96.25 58 ALA B O 1
ATOM 1537 N N . LYS B 1 59 ? -2.754 17.109 10.859 1 97.69 59 LYS B N 1
ATOM 1538 C CA . LYS B 1 59 ? -2.428 17.875 9.656 1 97.69 59 LYS B CA 1
ATOM 1539 C C . LYS B 1 59 ? -3.408 17.562 8.523 1 97.69 59 LYS B C 1
ATOM 1541 O O . LYS B 1 59 ? -3.842 16.422 8.367 1 97.69 59 LYS B O 1
ATOM 1546 N N . SER B 1 60 ? -3.814 18.578 7.812 1 98 60 SER B N 1
ATOM 1547 C CA . SER B 1 60 ? -4.727 18.391 6.688 1 98 60 SER B CA 1
ATOM 1548 C C . SER B 1 60 ? -4.055 17.641 5.551 1 98 60 SER B C 1
ATOM 1550 O O . SER B 1 60 ? -2.828 17.578 5.477 1 98 60 SER B O 1
ATOM 1552 N N . ALA B 1 61 ? -4.84 17.125 4.668 1 98.38 61 ALA B N 1
ATOM 1553 C CA . ALA B 1 61 ? -4.332 16.406 3.496 1 98.38 61 ALA B CA 1
ATOM 1554 C C . ALA B 1 61 ? -3.438 17.312 2.652 1 98.38 61 ALA B C 1
ATOM 1556 O O . ALA B 1 61 ? -2.422 16.859 2.115 1 98.38 61 ALA B O 1
ATOM 1557 N N . ARG B 1 62 ? -3.854 18.531 2.543 1 98.31 62 ARG B N 1
ATOM 1558 C CA . ARG B 1 62 ? -3.078 19.484 1.755 1 98.31 62 ARG B CA 1
ATOM 1559 C C . ARG B 1 62 ? -1.677 19.656 2.328 1 98.31 62 ARG B C 1
ATOM 1561 O O . ARG B 1 62 ? -0.692 19.656 1.587 1 98.31 62 ARG B O 1
ATOM 1568 N N . VAL B 1 63 ? -1.604 19.797 3.596 1 98.25 63 VAL B N 1
ATOM 1569 C CA . VAL B 1 63 ? -0.331 20 4.281 1 98.25 63 VAL B CA 1
ATOM 1570 C C . VAL B 1 63 ? 0.522 18.734 4.16 1 98.25 63 VAL B C 1
ATOM 1572 O O . VAL B 1 63 ? 1.723 18.812 3.887 1 98.25 63 VAL B O 1
ATOM 1575 N N . ILE B 1 64 ? -0.048 17.594 4.371 1 98.44 64 ILE B N 1
ATOM 1576 C CA . ILE B 1 64 ? 0.658 16.328 4.277 1 98.44 64 ILE B CA 1
ATOM 1577 C C . ILE B 1 64 ? 1.228 16.156 2.871 1 98.44 64 ILE B C 1
ATOM 1579 O O . ILE B 1 64 ? 2.389 15.773 2.707 1 98.44 64 ILE B O 1
ATOM 1583 N N . LYS B 1 65 ? 0.409 16.484 1.858 1 98.44 65 LYS B N 1
ATOM 1584 C CA . LYS B 1 65 ? 0.865 16.406 0.474 1 98.44 65 LYS B CA 1
ATOM 1585 C C . LYS B 1 65 ? 2.094 17.281 0.248 1 98.44 65 LYS B C 1
ATOM 1587 O O . LYS B 1 65 ? 3.111 16.812 -0.263 1 98.44 65 LYS B O 1
ATOM 1592 N N . THR B 1 66 ? 1.988 18.469 0.666 1 98.25 66 THR B N 1
ATOM 1593 C CA . THR B 1 66 ? 3.059 19.438 0.444 1 98.25 66 THR B CA 1
ATOM 1594 C C . THR B 1 66 ? 4.328 19.016 1.177 1 98.25 66 THR B C 1
ATOM 1596 O O . THR B 1 66 ? 5.43 19.094 0.625 1 98.25 66 THR B O 1
ATOM 1599 N N . GLN B 1 67 ? 4.18 18.594 2.373 1 97.75 67 GLN B N 1
ATOM 1600 C CA . GLN B 1 67 ? 5.332 18.188 3.166 1 97.75 67 GLN B CA 1
ATOM 1601 C C . GLN B 1 67 ? 5.977 16.922 2.584 1 97.75 67 GLN B C 1
ATOM 1603 O O . GLN B 1 67 ? 7.203 16.797 2.58 1 97.75 67 GLN B O 1
ATOM 1608 N N . LEU B 1 68 ? 5.168 15.992 2.096 1 97.81 68 LEU B N 1
ATOM 1609 C CA . LEU B 1 68 ? 5.699 14.797 1.458 1 97.81 68 LEU B CA 1
ATOM 1610 C C . LEU B 1 68 ? 6.457 15.148 0.185 1 97.81 68 LEU B C 1
ATOM 1612 O O . LEU B 1 68 ? 7.512 14.57 -0.093 1 97.81 68 LEU B O 1
ATOM 1616 N N . GLU B 1 69 ? 5.902 16.062 -0.572 1 98 69 GLU B N 1
ATOM 1617 C CA . GLU B 1 69 ? 6.59 16.5 -1.783 1 98 69 GLU B CA 1
ATOM 1618 C C . GLU B 1 69 ? 7.969 17.062 -1.463 1 98 69 GLU B C 1
ATOM 1620 O O . GLU B 1 69 ? 8.953 16.734 -2.127 1 98 69 GLU B O 1
ATOM 1625 N N . LYS B 1 70 ? 8.023 17.859 -0.442 1 97 70 LYS B N 1
ATOM 1626 C CA . LYS B 1 70 ? 9.289 18.453 -0.029 1 97 70 LYS B CA 1
ATOM 1627 C C . LYS B 1 70 ? 10.281 17.375 0.411 1 97 70 LYS B C 1
ATOM 1629 O O . LYS B 1 70 ? 11.461 17.422 0.049 1 97 70 LYS B O 1
ATOM 1634 N N . GLU B 1 71 ? 9.75 16.453 1.177 1 96.69 71 GLU B N 1
ATOM 1635 C CA . GLU B 1 71 ? 10.641 15.414 1.695 1 96.69 71 GLU B CA 1
ATOM 1636 C C . GLU B 1 71 ? 11.109 14.484 0.583 1 96.69 71 GLU B C 1
ATOM 1638 O O . GLU B 1 71 ? 12.25 14.016 0.594 1 96.69 71 GLU B O 1
ATOM 1643 N N . ILE B 1 72 ? 10.25 14.117 -0.346 1 95.19 72 ILE B N 1
ATOM 1644 C CA . ILE B 1 72 ? 10.633 13.273 -1.475 1 95.19 72 ILE B CA 1
ATOM 1645 C C . ILE B 1 72 ? 11.719 13.969 -2.295 1 95.19 72 ILE B C 1
ATOM 1647 O O . ILE B 1 72 ? 12.641 13.32 -2.791 1 95.19 72 ILE B O 1
ATOM 1651 N N . ASN B 1 73 ? 11.609 15.281 -2.412 1 93.31 73 ASN B N 1
ATOM 1652 C CA . ASN B 1 73 ? 12.672 16.047 -3.059 1 93.31 73 ASN B CA 1
ATOM 1653 C C . ASN B 1 73 ? 14.008 15.867 -2.348 1 93.31 73 ASN B C 1
ATOM 1655 O O . ASN B 1 73 ? 15.039 15.695 -2.996 1 93.31 73 ASN B O 1
ATOM 1659 N N . THR B 1 74 ? 13.984 15.922 -1.08 1 92.12 74 THR B N 1
ATOM 1660 C CA . THR B 1 74 ? 15.18 15.719 -0.273 1 92.12 74 THR B CA 1
ATOM 1661 C C . THR B 1 74 ? 15.75 14.32 -0.488 1 92.12 74 THR B C 1
ATOM 1663 O O . THR B 1 74 ? 16.969 14.148 -0.61 1 92.12 74 THR B O 1
ATOM 1666 N N . GLN B 1 75 ? 14.844 13.328 -0.523 1 88.88 75 GLN B N 1
ATOM 1667 C CA . GLN B 1 75 ? 15.242 11.945 -0.744 1 88.88 75 GLN B CA 1
ATOM 1668 C C . GLN B 1 75 ? 15.883 11.766 -2.117 1 88.88 75 GLN B C 1
ATOM 1670 O O . GLN B 1 75 ? 16.844 11 -2.27 1 88.88 75 GLN B O 1
ATOM 1675 N N . ARG B 1 76 ? 15.359 12.422 -3.115 1 87.75 76 ARG B N 1
ATOM 1676 C CA . ARG B 1 76 ? 15.898 12.367 -4.469 1 87.75 76 ARG B CA 1
ATOM 1677 C C . ARG B 1 76 ? 17.375 12.773 -4.48 1 87.75 76 ARG B C 1
ATOM 1679 O O . ARG B 1 76 ? 18.188 12.133 -5.133 1 87.75 76 ARG B O 1
ATOM 1686 N N . ILE B 1 77 ? 17.688 13.758 -3.799 1 84.38 77 ILE B N 1
ATOM 1687 C CA . ILE B 1 77 ? 19.031 14.328 -3.746 1 84.38 77 ILE B CA 1
ATOM 1688 C C . ILE B 1 77 ? 19.953 13.406 -2.957 1 84.38 77 ILE B C 1
ATOM 1690 O O . ILE B 1 77 ? 21.047 13.062 -3.422 1 84.38 77 ILE B O 1
ATOM 1694 N N . THR B 1 78 ? 19.469 12.961 -1.866 1 83 78 THR B N 1
ATOM 1695 C CA . THR B 1 78 ? 20.281 12.148 -0.967 1 83 78 THR B CA 1
ATOM 1696 C C . THR B 1 78 ? 20.594 10.789 -1.592 1 83 78 THR B C 1
ATOM 1698 O O . THR B 1 78 ? 21.703 10.281 -1.474 1 83 78 THR B O 1
ATOM 1701 N N . ARG B 1 79 ? 19.625 10.195 -2.252 1 80 79 ARG B N 1
ATOM 1702 C CA . ARG B 1 79 ? 19.812 8.875 -2.855 1 80 79 ARG B CA 1
ATOM 1703 C C . ARG B 1 79 ? 20.656 8.969 -4.125 1 80 79 ARG B C 1
ATOM 1705 O O . ARG B 1 79 ? 21.438 8.062 -4.422 1 80 79 ARG B O 1
ATOM 1712 N N . SER B 1 80 ? 20.469 9.867 -4.914 1 74.94 80 SER B N 1
ATOM 1713 C CA . SER B 1 80 ? 21.297 10.062 -6.102 1 74.94 80 SER B CA 1
ATOM 1714 C C . SER B 1 80 ? 22.766 10.242 -5.727 1 74.94 80 SER B C 1
ATOM 1716 O O . SER B 1 80 ? 23.641 9.742 -6.418 1 74.94 80 SER B O 1
ATOM 1718 N N . ALA B 1 81 ? 23.016 10.945 -4.723 1 68.56 81 ALA B N 1
ATOM 1719 C CA . ALA B 1 81 ? 24.375 11.188 -4.254 1 68.56 81 ALA B CA 1
ATOM 1720 C C . ALA B 1 81 ? 25.031 9.891 -3.795 1 68.56 81 ALA B C 1
ATOM 1722 O O . ALA B 1 81 ? 26.219 9.664 -4.035 1 68.56 81 ALA B O 1
ATOM 1723 N N . ALA B 1 82 ? 24.25 9.078 -3.252 1 63.41 82 ALA B N 1
ATOM 1724 C CA . ALA B 1 82 ? 24.781 7.809 -2.752 1 63.41 82 ALA B CA 1
ATOM 1725 C C . ALA B 1 82 ? 25.156 6.883 -3.902 1 63.41 82 ALA B C 1
ATOM 1727 O O . ALA B 1 82 ? 26.125 6.121 -3.801 1 63.41 82 ALA B O 1
ATOM 1728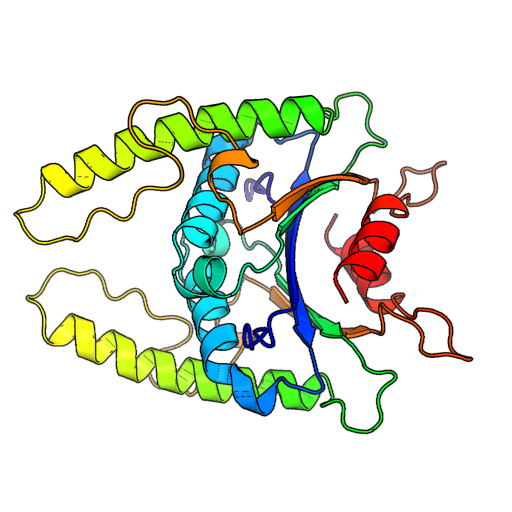 N N . LEU B 1 83 ? 24.391 6.914 -4.895 1 59.25 83 LEU B N 1
ATOM 1729 C CA . LEU B 1 83 ? 24.656 6.094 -6.074 1 59.25 83 LEU B CA 1
ATOM 1730 C C . LEU B 1 83 ? 25.875 6.605 -6.824 1 59.25 83 LEU B C 1
ATOM 1732 O O . LEU B 1 83 ? 26.609 5.816 -7.422 1 59.25 83 LEU B O 1
ATOM 1736 N N . GLN B 1 84 ? 25.922 7.938 -6.977 1 57.38 84 GLN B N 1
ATOM 1737 C CA . GLN B 1 84 ? 27.078 8.508 -7.648 1 57.38 84 GLN B CA 1
ATOM 1738 C C . GLN B 1 84 ? 28.375 8.117 -6.938 1 57.38 84 GLN B C 1
ATOM 1740 O O . GLN B 1 84 ? 29.422 8.031 -7.566 1 57.38 84 GLN B O 1
ATOM 1745 N N . GLY B 1 85 ? 28.328 8.078 -5.621 1 52.69 85 GLY B N 1
ATOM 1746 C CA . GLY B 1 85 ? 29.578 7.684 -4.984 1 52.69 85 GLY B CA 1
ATOM 1747 C C . GLY B 1 85 ? 29.984 6.266 -5.316 1 52.69 85 GLY B C 1
ATOM 1748 O O . GLY B 1 85 ? 31.125 5.871 -5.059 1 52.69 85 GLY B O 1
ATOM 1749 N N . THR B 1 86 ? 29.031 5.316 -5.453 1 51.25 86 THR B N 1
ATOM 1750 C CA . THR B 1 86 ? 29.422 3.984 -5.914 1 51.25 86 THR B CA 1
ATOM 1751 C C . THR B 1 86 ? 29.531 3.951 -7.434 1 51.25 86 THR B C 1
ATOM 1753 O O . THR B 1 86 ? 28.922 4.77 -8.125 1 51.25 86 THR B O 1
ATOM 1756 N N . ASP B 1 87 ? 30.5 3.268 -8.148 1 45.81 87 ASP B N 1
ATOM 1757 C CA . ASP B 1 87 ? 30.797 3.283 -9.578 1 45.81 87 ASP B CA 1
ATOM 1758 C C . ASP B 1 87 ? 29.531 3.514 -10.406 1 45.81 87 ASP B C 1
ATOM 1760 O O . ASP B 1 87 ? 28.422 3.355 -9.898 1 45.81 87 ASP B O 1
ATOM 1764 N N . GLY B 1 88 ? 29.609 3.475 -12.016 1 42.09 88 GLY B N 1
ATOM 1765 C CA . GLY B 1 88 ? 29.016 3.785 -13.305 1 42.09 88 GLY B CA 1
ATOM 1766 C C . GLY B 1 88 ? 27.547 3.441 -13.383 1 42.09 88 GLY B C 1
ATOM 1767 O O . GLY B 1 88 ? 26.75 4.215 -13.914 1 42.09 88 GLY B O 1
ATOM 1768 N N . SER B 1 89 ? 27.188 2.18 -13.469 1 42.78 89 SER B N 1
ATOM 1769 C CA . SER B 1 89 ? 26.125 1.536 -14.227 1 42.78 89 SER B CA 1
ATOM 1770 C C . SER B 1 89 ? 24.781 1.688 -13.523 1 42.78 89 SER B C 1
ATOM 1772 O O . SER B 1 89 ? 23.797 1.061 -13.922 1 42.78 89 SER B O 1
ATOM 1774 N N . SER B 1 90 ? 24.75 2.127 -12.305 1 47.25 90 SER B N 1
ATOM 1775 C CA . SER B 1 90 ? 23.422 1.878 -11.75 1 47.25 90 SER B CA 1
ATOM 1776 C C . SER B 1 90 ? 22.391 2.785 -12.398 1 47.25 90 SER B C 1
ATOM 1778 O O . SER B 1 90 ? 22.547 4.008 -12.43 1 47.25 90 SER B O 1
ATOM 1780 N N . SER B 1 91 ? 21.828 2.525 -13.492 1 49.03 91 SER B N 1
ATOM 1781 C CA . SER B 1 91 ? 20.641 3.127 -14.094 1 49.03 91 SER B CA 1
ATOM 1782 C C . SER B 1 91 ? 19.797 3.854 -13.047 1 49.03 91 SER B C 1
ATOM 1784 O O . SER B 1 91 ? 19.328 3.24 -12.094 1 49.03 91 SER B O 1
ATOM 1786 N N . ASP B 1 92 ? 20.016 5.133 -12.602 1 54.22 92 ASP B N 1
ATOM 1787 C CA . ASP B 1 92 ? 19.594 6.152 -11.648 1 54.22 92 ASP B CA 1
ATOM 1788 C C . ASP B 1 92 ? 18.062 6.203 -11.547 1 54.22 92 ASP B C 1
ATOM 1790 O O . ASP B 1 92 ? 17.391 6.57 -12.508 1 54.22 92 ASP B O 1
ATOM 1794 N N . VAL B 1 93 ? 17.453 5.289 -10.844 1 65.56 93 VAL B N 1
ATOM 1795 C CA . VAL B 1 93 ? 16 5.375 -10.672 1 65.56 93 VAL B CA 1
ATOM 1796 C C . VAL B 1 93 ? 15.641 6.688 -9.984 1 65.56 93 VAL B C 1
ATOM 1798 O O . VAL B 1 93 ? 16.141 6.988 -8.898 1 65.56 93 VAL B O 1
ATOM 1801 N N . PHE B 1 94 ? 15.211 7.734 -10.711 1 82.31 94 PHE B N 1
ATOM 1802 C CA . PHE B 1 94 ? 14.797 9.062 -10.289 1 82.31 94 PHE B CA 1
ATOM 1803 C C . PHE B 1 94 ? 13.273 9.195 -10.312 1 82.31 94 PHE B C 1
ATOM 1805 O O . PHE B 1 94 ? 12.641 8.859 -11.32 1 82.31 94 PHE B O 1
ATOM 1812 N N . VAL B 1 95 ? 12.758 9.586 -9.172 1 88.38 95 VAL B N 1
ATOM 1813 C CA . VAL B 1 95 ? 11.312 9.773 -9.078 1 88.38 95 VAL B CA 1
ATOM 1814 C C . VAL B 1 95 ? 10.953 11.203 -9.477 1 88.38 95 VAL B C 1
ATOM 1816 O O . VAL B 1 95 ? 11.508 12.164 -8.93 1 88.38 95 VAL B O 1
ATOM 1819 N N . GLY B 1 96 ? 10.008 11.344 -10.453 1 91.38 96 GLY B N 1
ATOM 1820 C CA . GLY B 1 96 ? 9.57 12.672 -10.859 1 91.38 96 GLY B CA 1
ATOM 1821 C C . GLY B 1 96 ? 10.359 13.227 -12.039 1 91.38 96 GLY B C 1
ATOM 1822 O O . GLY B 1 96 ? 10.789 12.469 -12.906 1 91.38 96 GLY B O 1
ATOM 1823 N N . LYS B 1 97 ? 10.422 14.594 -12.094 1 91.5 97 LYS B N 1
ATOM 1824 C CA . LYS B 1 97 ? 11.07 15.297 -13.195 1 91.5 97 LYS B CA 1
ATOM 1825 C C . LYS B 1 97 ? 12.391 15.914 -12.758 1 91.5 97 LYS B C 1
ATOM 1827 O O . LYS B 1 97 ? 12.445 16.641 -11.766 1 91.5 97 LYS B O 1
ATOM 1832 N N . LYS B 1 98 ? 13.367 15.672 -13.562 1 86.3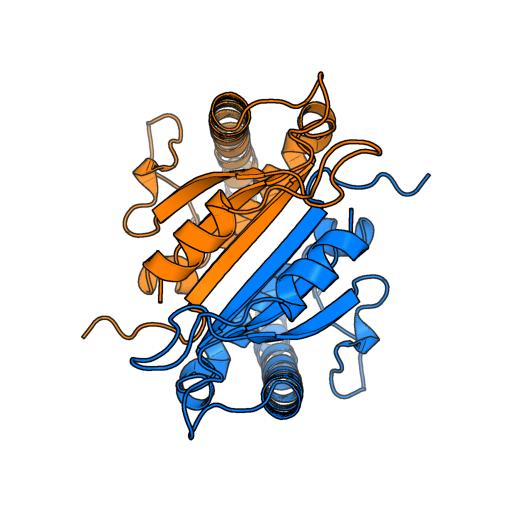8 98 LYS B N 1
ATOM 1833 C CA . LYS B 1 98 ? 14.68 16.234 -13.266 1 86.38 98 LYS B CA 1
ATOM 1834 C C . LYS B 1 98 ? 14.664 17.766 -13.43 1 86.38 98 LYS B C 1
ATOM 1836 O O . LYS B 1 98 ? 14.055 18.281 -14.359 1 86.38 98 LYS B O 1
ATOM 1841 N N . GLY B 1 99 ? 15.352 18.438 -12.531 1 88.44 99 GLY B N 1
ATOM 1842 C CA . GLY B 1 99 ? 15.492 19.891 -12.641 1 88.44 99 GLY B CA 1
ATOM 1843 C C . GLY B 1 99 ? 14.328 20.641 -12.031 1 88.44 99 GLY B C 1
ATOM 1844 O O . GLY B 1 99 ? 14.281 21.875 -12.109 1 88.44 99 GLY B O 1
ATOM 1845 N N . LYS B 1 100 ? 13.328 20.016 -11.57 1 93.12 100 LYS B N 1
ATOM 1846 C CA . LYS B 1 100 ? 12.172 20.625 -10.914 1 93.12 100 LYS B CA 1
ATOM 1847 C C . LYS B 1 100 ? 11.969 20.062 -9.516 1 93.12 100 LYS B C 1
ATOM 1849 O O . LYS B 1 100 ? 12.367 18.938 -9.234 1 93.12 100 LYS B O 1
ATOM 1854 N N . ASP B 1 101 ? 11.414 20.922 -8.688 1 95.25 101 ASP B N 1
ATOM 1855 C CA . ASP B 1 101 ? 10.977 20.375 -7.402 1 95.25 101 ASP B CA 1
ATOM 1856 C C . ASP B 1 101 ? 9.914 19.297 -7.594 1 95.25 101 ASP B C 1
ATOM 1858 O O . ASP B 1 101 ? 9.055 19.422 -8.477 1 95.25 101 ASP B O 1
ATOM 1862 N N . PHE B 1 102 ? 9.891 18.375 -6.781 1 96.69 102 PHE B N 1
ATOM 1863 C CA . PHE B 1 102 ? 9 17.234 -6.945 1 96.69 102 PHE B CA 1
ATOM 1864 C C . PHE B 1 102 ? 7.555 17.641 -6.703 1 96.69 102 PHE B C 1
ATOM 1866 O O . PHE B 1 102 ? 7.258 18.359 -5.746 1 96.69 102 PHE B O 1
ATOM 1873 N N . GLU B 1 103 ? 6.719 17.203 -7.512 1 97.25 103 GLU B N 1
ATOM 1874 C CA . GLU B 1 103 ? 5.266 17.219 -7.352 1 97.25 103 GLU B CA 1
ATOM 1875 C C . GLU B 1 103 ? 4.656 15.859 -7.707 1 97.25 103 GLU B C 1
ATOM 1877 O O . GLU B 1 103 ? 5.094 15.203 -8.656 1 97.25 103 GLU B O 1
ATOM 1882 N N . PHE B 1 104 ? 3.648 15.555 -6.992 1 97.44 104 PHE B N 1
ATOM 1883 C CA . PHE B 1 104 ? 3.02 14.266 -7.254 1 97.44 104 PHE B CA 1
ATOM 1884 C C . PHE B 1 104 ? 2.461 14.219 -8.672 1 97.44 104 PHE B C 1
ATOM 1886 O O . PHE B 1 104 ? 2.293 13.133 -9.242 1 97.44 104 PHE B O 1
ATOM 1893 N N . SER B 1 105 ? 2.184 15.336 -9.227 1 96.5 105 SER B N 1
ATOM 1894 C CA . SER B 1 105 ? 1.725 15.398 -10.609 1 96.5 105 SER B CA 1
ATOM 1895 C C . SER B 1 105 ? 2.828 14.984 -11.578 1 96.5 105 SER B C 1
ATOM 1897 O O . SER B 1 105 ? 2.564 14.719 -12.758 1 96.5 105 SER B O 1
ATOM 1899 N N . HIS B 1 106 ? 4.105 14.875 -11.141 1 95.75 106 HIS B N 1
ATOM 1900 C CA . HIS B 1 106 ? 5.25 14.57 -11.992 1 95.75 106 HIS B CA 1
ATOM 1901 C C . HIS B 1 106 ? 5.371 13.07 -12.234 1 95.75 106 HIS B C 1
ATOM 1903 O O . HIS B 1 106 ? 6.215 12.625 -13.016 1 95.75 106 HIS B O 1
ATOM 1909 N N . VAL B 1 107 ? 4.566 12.219 -11.57 1 93.94 107 VAL B N 1
ATOM 1910 C CA . VAL B 1 107 ? 4.695 10.773 -11.727 1 93.94 107 VAL B CA 1
ATOM 1911 C C . VAL B 1 107 ? 3.57 10.242 -12.609 1 93.94 107 VAL B C 1
ATOM 1913 O O . VAL B 1 107 ? 3.305 9.039 -12.633 1 93.94 107 VAL B O 1
ATOM 1916 N N . ASN B 1 108 ? 3.107 11.148 -13.359 1 91.94 108 ASN B N 1
ATOM 1917 C CA . ASN B 1 108 ? 2.154 10.719 -14.375 1 91.94 108 ASN B CA 1
ATOM 1918 C C . ASN B 1 108 ? 2.74 9.625 -15.273 1 91.94 108 ASN B C 1
ATOM 1920 O O . ASN B 1 108 ? 3.9 9.711 -15.672 1 91.94 108 ASN B O 1
ATOM 1924 N N . PRO B 1 109 ? 2.092 8.453 -15.469 1 93.5 109 PRO B N 1
ATOM 1925 C CA . PRO B 1 109 ? 0.639 8.281 -15.398 1 93.5 109 PRO B CA 1
ATOM 1926 C C . PRO B 1 109 ? 0.169 7.773 -14.031 1 93.5 109 PRO B C 1
ATOM 1928 O O . PRO B 1 109 ? -1.034 7.617 -13.812 1 93.5 109 PRO B O 1
ATOM 1931 N N . VAL B 1 110 ? 1.01 7.469 -13.07 1 94.62 110 VAL B N 1
ATOM 1932 C CA . VAL B 1 110 ? 0.582 7.074 -11.727 1 94.62 110 VAL B CA 1
ATOM 1933 C C . VAL B 1 110 ? -0.14 8.234 -11.055 1 94.62 110 VAL B C 1
ATOM 1935 O O . VAL B 1 110 ? 0.39 9.352 -10.984 1 94.62 110 VAL B O 1
ATOM 1938 N N . LYS B 1 111 ? -1.359 8.016 -10.656 1 96.62 111 LYS B N 1
ATOM 1939 C CA . LYS B 1 111 ? -2.125 9.031 -9.945 1 96.62 111 LYS B CA 1
ATOM 1940 C C . LYS B 1 111 ? -2.02 8.844 -8.43 1 96.62 111 LYS B C 1
ATOM 1942 O O . LYS B 1 111 ? -2.285 7.754 -7.918 1 96.62 111 LYS B O 1
ATOM 1947 N N . VAL B 1 112 ? -1.617 9.875 -7.789 1 98.06 112 VAL B N 1
ATOM 1948 C CA . VAL B 1 112 ? -1.554 9.875 -6.332 1 98.06 112 VAL B CA 1
ATOM 1949 C C . VAL B 1 112 ? -2.582 10.859 -5.77 1 98.06 112 VAL B C 1
ATOM 1951 O O . VAL B 1 112 ? -2.545 12.055 -6.078 1 98.06 112 VAL B O 1
ATOM 1954 N N . GLU B 1 113 ? -3.498 10.391 -5.012 1 98.38 113 GLU B N 1
ATOM 1955 C CA . GLU B 1 113 ? -4.539 11.234 -4.426 1 98.38 113 GLU B CA 1
ATOM 1956 C C . GLU B 1 113 ? -4.461 11.219 -2.9 1 98.38 113 GLU B C 1
ATOM 1958 O O . GLU B 1 113 ? -3.934 10.273 -2.309 1 98.38 113 GLU B O 1
ATOM 1963 N N . PHE B 1 114 ? -4.922 12.305 -2.336 1 98.75 114 PHE B N 1
ATOM 1964 C CA . PHE B 1 114 ? -4.934 12.469 -0.888 1 98.75 114 PHE B CA 1
ATOM 1965 C C . PHE B 1 114 ? -6.352 12.68 -0.378 1 98.75 114 PHE B C 1
ATOM 1967 O O . PHE B 1 114 ? -7.094 13.508 -0.91 1 98.75 114 PHE B O 1
ATOM 1974 N N . VAL B 1 115 ? -6.727 11.898 0.622 1 98.44 115 VAL B N 1
ATOM 1975 C CA . VAL B 1 115 ? -8.039 12.086 1.233 1 98.44 115 VAL B CA 1
ATOM 1976 C C . VAL B 1 115 ? -7.898 12.117 2.754 1 98.44 115 VAL B C 1
ATOM 1978 O O . VAL B 1 115 ? -6.879 11.695 3.299 1 98.44 115 VAL B O 1
ATOM 1981 N N . GLU B 1 116 ? -8.891 12.68 3.385 1 98 116 GLU B N 1
ATOM 1982 C CA . GLU B 1 116 ? -8.938 12.734 4.844 1 98 116 GLU B CA 1
ATOM 1983 C C . GLU B 1 116 ? -9.945 11.742 5.406 1 98 116 GLU B C 1
ATOM 1985 O O . GLU B 1 116 ? -10.984 11.492 4.793 1 98 116 GLU B O 1
ATOM 1990 N N . CYS B 1 117 ? -9.586 11.133 6.535 1 95.94 117 CYS B N 1
ATOM 1991 C CA . CYS B 1 117 ? -10.492 10.164 7.141 1 95.94 117 CYS B CA 1
ATOM 1992 C C . CYS B 1 117 ? -10.219 10.031 8.633 1 95.94 117 CYS B C 1
ATOM 1994 O O . CYS B 1 117 ? -9.234 10.562 9.148 1 95.94 117 CYS B O 1
ATOM 1996 N N . SER B 1 118 ? -11.094 9.43 9.336 1 94.81 118 SER B N 1
ATOM 1997 C CA . SER B 1 118 ? -10.977 9.016 10.734 1 94.81 118 SER B CA 1
ATOM 1998 C C . SER B 1 118 ? -11.453 7.574 10.922 1 94.81 118 SER B C 1
ATOM 2000 O O . SER B 1 118 ? -12.648 7.297 10.859 1 94.81 118 SER B O 1
ATOM 2002 N N . CYS B 1 119 ? -10.523 6.648 11.172 1 90.44 119 CYS B N 1
ATOM 2003 C CA . CYS B 1 119 ? -10.859 5.23 11.234 1 90.44 119 CYS B CA 1
ATOM 2004 C C . CYS B 1 119 ? -11.422 4.859 12.602 1 90.44 119 CYS B C 1
ATOM 2006 O O . CYS B 1 119 ? -12.172 3.896 12.734 1 90.44 119 CYS B O 1
ATOM 2008 N N . LYS B 1 120 ? -10.945 5.273 13.789 1 83.25 120 LYS B N 1
ATOM 2009 C CA . LYS B 1 120 ? -11.43 4.938 15.125 1 83.25 120 LYS B CA 1
ATOM 2010 C C . LYS B 1 120 ? -12.438 5.973 15.625 1 83.25 120 LYS B C 1
ATOM 2012 O O . LYS B 1 120 ? -13.312 5.656 16.422 1 83.25 120 LYS B O 1
ATOM 2017 N N . GLY B 1 121 ? -12.969 6.777 14.875 1 67.12 121 GLY B N 1
ATOM 2018 C CA . GLY B 1 121 ? -13.836 7.824 15.383 1 67.12 121 GLY B CA 1
ATOM 2019 C C . GLY B 1 121 ? -13.57 8.156 16.844 1 67.12 121 GLY B C 1
ATOM 2020 O O . GLY B 1 121 ? -12.859 7.43 17.531 1 67.12 121 GLY B O 1
ATOM 2021 N N . GLU B 1 122 ? -13.305 9.133 17.406 1 60.53 122 GLU B N 1
ATOM 2022 C CA . GLU B 1 122 ? -13.258 9.398 18.844 1 60.53 122 GLU B CA 1
ATOM 2023 C C . GLU B 1 122 ? -14.609 9.125 19.5 1 60.53 122 GLU B C 1
ATOM 2025 O O . GLU B 1 122 ? -15.609 8.906 18.812 1 60.53 122 GLU B O 1
ATOM 2030 N N . SER B 1 123 ? -14.508 8.945 20.875 1 59.59 123 SER B N 1
ATOM 2031 C CA . SER B 1 123 ? -15.648 8.664 21.75 1 59.59 123 SER B CA 1
ATOM 2032 C C . SER B 1 123 ? -16.953 9.07 21.078 1 59.59 123 SER B C 1
ATOM 2034 O O . SER B 1 123 ? -17.906 8.273 21.031 1 59.59 123 SER B O 1
ATOM 2036 N N . GLU B 1 124 ? -17.234 10.305 20.703 1 60.06 124 GLU B N 1
ATOM 2037 C CA . GLU B 1 124 ? -18.531 10.797 20.281 1 60.06 124 GLU B CA 1
ATOM 2038 C C . GLU B 1 124 ? -18.656 10.781 18.75 1 60.06 124 GLU B C 1
ATOM 2040 O O . GLU B 1 124 ? -19.75 10.914 18.219 1 60.06 124 GLU B O 1
ATOM 2045 N N . ASP B 1 125 ? -17.422 10.453 18.125 1 65.75 125 ASP B N 1
ATOM 2046 C CA . ASP B 1 125 ? -17.547 10.641 16.688 1 65.75 125 ASP B CA 1
ATOM 2047 C C . ASP B 1 125 ? -17.406 9.305 15.945 1 65.75 125 ASP B C 1
ATOM 2049 O O . ASP B 1 125 ? -16.625 8.445 16.344 1 65.75 125 ASP B O 1
ATOM 2053 N N . ARG B 1 126 ? -18.297 9.055 15.125 1 76.62 126 ARG B N 1
ATOM 2054 C CA . ARG B 1 126 ? -18.312 7.855 14.289 1 76.62 126 ARG B CA 1
ATOM 2055 C C . ARG B 1 126 ? -17.172 7.867 13.289 1 76.62 126 ARG B C 1
ATOM 2057 O O . ARG B 1 126 ? -16.672 8.93 12.906 1 76.62 126 ARG B O 1
ATOM 2064 N N . PRO B 1 127 ? -16.641 6.66 12.961 1 87.38 127 PRO B N 1
ATOM 2065 C CA . PRO B 1 127 ? -15.648 6.59 11.883 1 87.38 127 PRO B CA 1
ATOM 2066 C C . PRO B 1 127 ? -16.125 7.277 10.602 1 87.38 127 PRO B C 1
ATOM 2068 O O . PRO B 1 127 ? -17.312 7.242 10.289 1 87.38 127 PRO B O 1
ATOM 2071 N N . ASP B 1 128 ? -15.242 8.117 10.07 1 92.5 128 ASP B N 1
ATOM 2072 C CA . ASP B 1 128 ? -15.508 8.758 8.789 1 92.5 128 ASP B CA 1
ATOM 2073 C C . ASP B 1 128 ? -14.508 8.305 7.727 1 92.5 128 ASP B C 1
ATOM 2075 O O . ASP B 1 128 ? -13.398 8.844 7.637 1 92.5 128 ASP B O 1
ATOM 2079 N N . VAL B 1 129 ? -14.977 7.379 6.871 1 93.38 129 VAL B N 1
ATOM 2080 C CA . VAL B 1 129 ? -14.109 6.82 5.844 1 93.38 129 VAL B CA 1
ATOM 2081 C C . VAL B 1 129 ? -14.766 6.965 4.473 1 93.38 129 VAL B C 1
ATOM 2083 O O . VAL B 1 129 ? -14.422 6.246 3.533 1 93.38 129 VAL B O 1
ATOM 2086 N N . LYS B 1 130 ? -15.664 7.82 4.352 1 93.31 130 LYS B N 1
ATOM 2087 C CA . LYS B 1 130 ? -16.438 7.988 3.127 1 93.31 130 LYS B CA 1
ATOM 2088 C C . LYS B 1 130 ? -15.531 8.336 1.949 1 93.31 130 LYS B C 1
ATOM 2090 O O . LYS B 1 130 ? -15.711 7.82 0.845 1 93.31 130 LYS B O 1
ATOM 2095 N N . ALA B 1 131 ? -14.602 9.188 2.193 1 96.25 131 ALA B N 1
ATOM 2096 C CA . ALA B 1 131 ? -13.711 9.625 1.12 1 96.25 131 ALA B CA 1
ATOM 2097 C C . ALA B 1 131 ? -12.891 8.453 0.581 1 96.25 131 ALA B C 1
ATOM 2099 O O . ALA B 1 131 ? -12.648 8.359 -0.625 1 96.25 131 ALA B O 1
ATOM 2100 N N . VAL B 1 132 ? -12.461 7.555 1.411 1 95.19 132 VAL B N 1
ATOM 2101 C CA . VAL B 1 132 ? -11.695 6.375 1.014 1 95.19 132 VAL B CA 1
ATOM 2102 C C . VAL B 1 132 ? -12.57 5.445 0.182 1 95.19 132 VAL B C 1
ATOM 2104 O O . VAL B 1 132 ? -12.148 4.949 -0.865 1 95.19 132 VAL B O 1
ATOM 2107 N N . LEU B 1 133 ? -13.773 5.297 0.613 1 91.62 133 LEU B N 1
ATOM 2108 C CA . LEU B 1 133 ? -14.719 4.418 -0.072 1 91.62 133 LEU B CA 1
ATOM 2109 C C . LEU B 1 133 ? -15.062 4.965 -1.453 1 91.62 133 LEU B C 1
ATOM 2111 O O . LEU B 1 133 ? -15.117 4.211 -2.428 1 91.62 133 LEU B O 1
ATOM 2115 N N . ASP B 1 134 ? -15.336 6.25 -1.466 1 93.75 134 ASP B N 1
ATOM 2116 C CA . ASP B 1 134 ? -15.625 6.891 -2.744 1 93.75 134 ASP B CA 1
ATOM 2117 C C . ASP B 1 134 ? -14.477 6.699 -3.729 1 93.75 134 ASP B C 1
ATOM 2119 O O . ASP B 1 134 ? -14.695 6.441 -4.914 1 93.75 134 ASP B O 1
ATOM 2123 N N . TRP B 1 135 ? -13.289 6.789 -3.258 1 96.06 135 TRP B N 1
ATOM 2124 C CA . TRP B 1 135 ? -12.102 6.617 -4.094 1 96.06 135 TRP B CA 1
ATOM 2125 C C . TRP B 1 135 ? -11.992 5.184 -4.594 1 96.06 135 TRP B C 1
ATOM 2127 O O . TRP B 1 135 ? -11.711 4.953 -5.773 1 96.06 135 TRP B O 1
ATOM 2137 N N . LEU B 1 136 ? -12.203 4.219 -3.771 1 93.31 136 LEU B N 1
ATOM 2138 C CA . LEU B 1 136 ? -12.125 2.803 -4.121 1 93.31 136 LEU B CA 1
ATOM 2139 C C . LEU B 1 136 ? -13.125 2.463 -5.223 1 93.31 136 LEU B C 1
ATOM 2141 O O . LEU B 1 136 ? -12.82 1.674 -6.117 1 93.31 136 LEU B O 1
ATOM 2145 N N . GLU B 1 137 ? -14.227 3.076 -5.156 1 90.56 137 GLU B N 1
ATOM 2146 C CA . GLU B 1 137 ? -15.273 2.826 -6.145 1 90.56 137 GLU B CA 1
ATOM 2147 C C . GLU B 1 137 ? -14.883 3.365 -7.516 1 90.56 137 GLU B C 1
ATOM 2149 O O . GLU B 1 137 ? -15.328 2.85 -8.539 1 90.56 137 GLU B O 1
ATOM 2154 N N . ARG B 1 138 ? -14.031 4.363 -7.449 1 91.25 138 ARG B N 1
ATOM 2155 C CA . ARG B 1 138 ? -13.641 5.016 -8.695 1 91.25 138 ARG B CA 1
ATOM 2156 C C . ARG B 1 138 ? -12.547 4.23 -9.406 1 91.25 138 ARG B C 1
ATOM 2158 O O . ARG B 1 138 ? -12.414 4.309 -10.633 1 91.25 138 ARG B O 1
ATOM 2165 N N . ILE B 1 139 ? -11.648 3.596 -8.742 1 84.38 139 ILE B N 1
ATOM 2166 C CA . ILE B 1 139 ? -10.484 2.977 -9.359 1 84.38 139 ILE B CA 1
ATOM 2167 C C . ILE B 1 139 ? -10.844 1.578 -9.859 1 84.38 139 ILE B C 1
ATOM 2169 O O . ILE B 1 139 ? -10.086 0.967 -10.617 1 84.38 139 ILE B O 1
ATOM 2173 N N . ASP B 1 140 ? -11.922 0.907 -9.469 1 74.81 140 ASP B N 1
ATOM 2174 C CA . ASP B 1 140 ? -12.297 -0.418 -9.945 1 74.81 140 ASP B CA 1
ATOM 2175 C C . ASP B 1 140 ? -13.117 -0.324 -11.234 1 74.81 140 ASP B C 1
ATOM 2177 O O . ASP B 1 140 ? -13.977 0.554 -11.367 1 74.81 140 ASP B O 1
#